Protein AF-A0A2U1F2C4-F1 (afdb_monomer)

Sequence (262 aa):
MDPFGIEFGKTLGQLVGEDRVAFAWVALFWHLAAVVVVYLVIRYGNRYRRLFAAYFALDYLWLVGFVGIWVSVELYERMGAVALAVYGATPVFLLVIALQWLRELRAPTLDLDFRHIEKWRLLVAVPLAVWGFWYPPYIYGVRLVFDPAELLFGAYGLMGCPTTMVALSLLFLVYPAGGRQLFHLLTAYAVFVGAAMVALLYVPDIPFFALGVASLALVGWVRHRDRSVERNTRPATPSPTEESAEDSPKLRADASKGRQNR

Mean predicted aligned error: 8.16 Å

Nearest PDB structures (foldseek):
  8slx-assembly1_A  TM=1.888E-01  e=3.449E+00  Rattus norvegicus
  2efl-assembly1_A-2  TM=1.469E-01  e=6.064E+00  Homo sapiens
  6u88-assembly1_B  TM=2.024E-01  e=7.671E+00  Rattus norvegicus
  6rw8-assembly1_A  TM=1.331E-01  e=5.266E+00  Xenorhabdus nematophila

Radius of gyration: 27.9 Å; Cα contacts (8 Å, |Δi|>4): 322; chains: 1; bounding box: 43×68×105 Å

Organism: NCBI:txid663609

Structure (mmCIF, N/CA/C/O backbone):
data_AF-A0A2U1F2C4-F1
#
_entry.id   AF-A0A2U1F2C4-F1
#
loop_
_atom_site.group_PDB
_atom_site.id
_atom_site.type_symbol
_atom_site.label_atom_id
_atom_site.label_alt_id
_atom_site.label_comp_id
_atom_site.label_asym_id
_atom_site.label_entity_id
_atom_site.label_seq_id
_atom_site.pdbx_PDB_ins_code
_atom_site.Cartn_x
_atom_site.Cartn_y
_atom_site.Cartn_z
_atom_site.occupancy
_atom_site.B_iso_or_equiv
_atom_site.auth_seq_id
_atom_site.auth_comp_id
_atom_site.auth_asym_id
_atom_site.auth_atom_id
_atom_site.pdbx_PDB_model_num
ATOM 1 N N . MET A 1 1 ? 4.316 13.657 -24.417 1.00 60.91 1 MET A N 1
ATOM 2 C CA . MET A 1 1 ? 4.521 12.813 -23.221 1.00 60.91 1 MET A CA 1
ATOM 3 C C . ME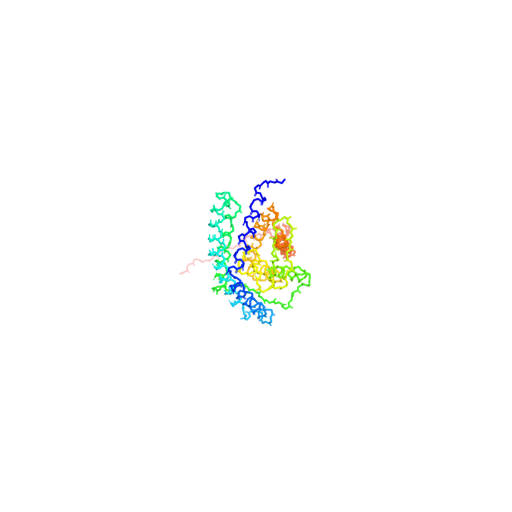T A 1 1 ? 6.013 12.739 -22.979 1.00 60.91 1 MET A C 1
ATOM 5 O O . MET A 1 1 ? 6.740 12.676 -23.963 1.00 60.91 1 MET A O 1
ATOM 9 N N . ASP A 1 2 ? 6.452 12.829 -21.724 1.00 75.75 2 ASP A N 1
ATOM 10 C CA . ASP A 1 2 ? 7.872 12.734 -21.373 1.00 75.75 2 ASP A CA 1
ATOM 11 C C . ASP A 1 2 ? 8.406 11.338 -21.764 1.00 75.75 2 ASP A C 1
ATOM 13 O O . ASP A 1 2 ? 7.832 10.340 -21.310 1.00 75.75 2 ASP A O 1
ATOM 17 N N . PRO A 1 3 ? 9.437 11.238 -22.629 1.00 82.88 3 PRO A N 1
ATOM 18 C CA . PRO A 1 3 ? 10.034 9.964 -23.028 1.00 82.88 3 PRO A CA 1
ATOM 19 C C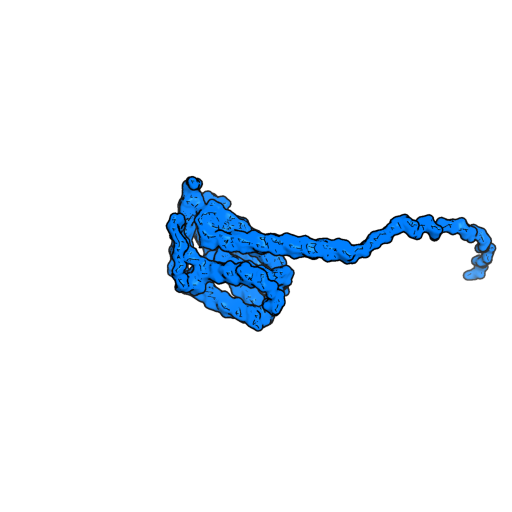 . PRO A 1 3 ? 10.430 9.092 -21.835 1.00 82.88 3 PRO A C 1
ATOM 21 O O . PRO A 1 3 ? 10.253 7.875 -21.881 1.00 82.88 3 PRO A O 1
ATOM 24 N N . PHE A 1 4 ? 10.880 9.725 -20.749 1.00 84.06 4 PHE A N 1
ATOM 25 C CA . PHE A 1 4 ? 11.320 9.032 -19.547 1.00 84.06 4 PHE A CA 1
ATOM 26 C C . PHE A 1 4 ? 10.183 8.268 -18.853 1.00 84.06 4 PHE A C 1
ATOM 28 O O . PHE A 1 4 ? 10.336 7.091 -18.533 1.00 84.06 4 PHE A O 1
ATOM 35 N N . GLY A 1 5 ? 9.020 8.898 -18.655 1.00 82.38 5 GLY A N 1
ATOM 36 C CA . GLY A 1 5 ? 7.884 8.250 -17.987 1.00 82.38 5 GLY A CA 1
ATOM 37 C C . GLY A 1 5 ? 7.378 7.013 -18.738 1.00 82.38 5 GLY A C 1
ATOM 38 O O . GLY A 1 5 ? 7.005 6.017 -18.119 1.00 82.38 5 GLY A O 1
ATOM 39 N N . ILE A 1 6 ? 7.435 7.052 -20.075 1.00 84.62 6 ILE A N 1
ATOM 40 C CA . ILE A 1 6 ? 7.074 5.918 -20.936 1.00 84.62 6 ILE A CA 1
ATOM 41 C C . ILE A 1 6 ? 8.074 4.773 -20.780 1.00 84.62 6 ILE A C 1
ATOM 43 O O . ILE A 1 6 ? 7.668 3.615 -20.681 1.00 84.62 6 ILE A O 1
ATOM 47 N N . GLU A 1 7 ? 9.369 5.079 -20.793 1.00 87.56 7 GLU A N 1
ATOM 48 C CA . GLU A 1 7 ? 10.424 4.080 -20.629 1.00 87.56 7 GLU A CA 1
ATOM 49 C C . GLU A 1 7 ? 10.362 3.435 -19.243 1.00 87.56 7 GLU A C 1
ATOM 51 O O . GLU A 1 7 ? 10.300 2.212 -19.143 1.00 87.56 7 GLU A O 1
ATOM 56 N N . PHE A 1 8 ? 10.245 4.247 -18.189 1.00 86.81 8 PHE A N 1
ATOM 57 C CA . PHE A 1 8 ? 10.106 3.763 -16.818 1.00 86.81 8 PHE A CA 1
ATOM 58 C C . PHE A 1 8 ? 8.916 2.819 -16.662 1.00 86.81 8 PHE A C 1
ATOM 60 O O . PHE A 1 8 ? 9.053 1.711 -16.145 1.00 86.81 8 PHE A O 1
ATOM 67 N N . GLY A 1 9 ? 7.740 3.239 -17.130 1.00 85.12 9 GLY A N 1
ATOM 68 C CA . GLY A 1 9 ? 6.529 2.445 -16.985 1.00 85.12 9 GLY A CA 1
ATOM 69 C C . GLY A 1 9 ? 6.558 1.136 -17.780 1.00 85.12 9 GLY A C 1
ATOM 70 O O . GLY A 1 9 ? 6.023 0.131 -17.310 1.00 85.12 9 GLY A O 1
ATOM 71 N N . LYS A 1 10 ? 7.226 1.110 -18.942 1.00 86.75 10 LYS A N 1
ATOM 72 C CA . LYS A 1 10 ? 7.474 -0.130 -19.696 1.00 86.75 10 LYS A CA 1
ATOM 73 C C . LYS A 1 10 ? 8.413 -1.065 -18.943 1.00 86.75 10 LYS A C 1
ATOM 75 O O . LYS A 1 10 ? 8.070 -2.235 -18.790 1.00 86.75 10 LYS A O 1
ATOM 80 N N . THR A 1 11 ? 9.544 -0.556 -18.457 1.00 88.56 11 THR A N 1
ATOM 81 C CA . THR A 1 11 ? 10.537 -1.348 -17.717 1.00 88.56 11 THR A CA 1
ATOM 82 C C . THR A 1 11 ? 9.937 -1.929 -16.442 1.00 88.56 11 THR A C 1
ATOM 84 O O . THR A 1 11 ? 10.061 -3.127 -16.196 1.00 88.56 11 THR A O 1
ATOM 87 N N . LEU A 1 12 ? 9.210 -1.115 -15.670 1.00 86.44 12 LEU A N 1
ATOM 88 C CA . LEU A 1 12 ? 8.523 -1.577 -14.467 1.00 86.44 12 LEU A CA 1
ATOM 89 C C . LEU A 1 12 ? 7.441 -2.612 -14.802 1.00 86.44 12 LEU A C 1
ATOM 91 O O . LEU A 1 12 ? 7.361 -3.642 -14.144 1.00 86.44 12 LEU A O 1
ATOM 95 N N . GLY A 1 13 ? 6.634 -2.378 -15.842 1.00 84.69 13 GLY A N 1
ATOM 96 C CA . GLY A 1 13 ? 5.601 -3.328 -16.267 1.00 84.69 13 GLY A CA 1
ATOM 97 C C . GLY A 1 13 ? 6.168 -4.676 -16.727 1.00 84.69 13 GLY A C 1
ATOM 98 O O . GLY A 1 13 ? 5.586 -5.717 -16.425 1.00 84.69 13 GLY A O 1
ATOM 99 N N . GLN A 1 14 ? 7.314 -4.672 -17.415 1.00 87.38 14 GLN A N 1
ATOM 100 C CA . GLN A 1 14 ? 8.035 -5.892 -17.792 1.00 87.38 14 GLN A CA 1
ATOM 101 C C . GLN A 1 14 ? 8.558 -6.630 -16.563 1.00 87.38 14 GLN A C 1
ATOM 103 O O . GLN A 1 14 ? 8.282 -7.818 -16.422 1.00 87.38 14 GLN A O 1
ATOM 108 N N . LEU A 1 15 ? 9.221 -5.917 -15.648 1.00 87.50 15 LEU A N 1
ATOM 109 C CA . LEU A 1 15 ? 9.778 -6.501 -14.431 1.00 87.50 15 LEU A CA 1
ATOM 110 C C . LEU A 1 15 ? 8.689 -7.131 -13.550 1.00 87.50 15 LEU A C 1
ATOM 112 O O . LEU A 1 15 ? 8.795 -8.287 -13.157 1.00 87.50 15 LEU A O 1
ATOM 116 N N . VAL A 1 16 ? 7.577 -6.419 -13.338 1.00 85.50 16 VAL A N 1
ATOM 117 C CA . VAL A 1 16 ? 6.409 -6.947 -12.613 1.00 85.50 16 VAL A CA 1
ATOM 118 C C . VAL A 1 16 ? 5.837 -8.184 -13.314 1.00 85.50 16 VAL A C 1
ATOM 120 O O . VAL A 1 16 ? 5.423 -9.136 -12.653 1.00 85.50 16 VAL A O 1
ATOM 123 N N . GLY A 1 17 ? 5.803 -8.187 -14.650 1.00 85.38 17 GLY A N 1
ATOM 124 C CA . GLY A 1 17 ? 5.345 -9.329 -15.438 1.00 85.38 17 GLY A CA 1
ATOM 125 C C . GLY A 1 17 ? 6.242 -10.561 -15.287 1.00 85.38 17 GLY A C 1
ATOM 126 O O . GLY A 1 17 ? 5.720 -11.661 -15.097 1.00 85.38 17 GLY A O 1
ATOM 127 N N . GLU A 1 18 ? 7.562 -10.368 -15.344 1.00 87.81 18 GLU A N 1
ATOM 128 C CA . GLU A 1 18 ? 8.592 -11.399 -15.146 1.00 87.81 18 GLU A CA 1
ATOM 129 C C . GLU A 1 18 ? 8.504 -11.993 -13.732 1.00 87.81 18 GLU A C 1
ATOM 131 O O . GLU A 1 18 ? 8.342 -13.209 -13.574 1.00 87.81 18 GLU A O 1
ATOM 136 N N . ASP A 1 19 ? 8.499 -11.132 -12.712 1.00 86.94 19 ASP A N 1
ATOM 137 C CA . ASP A 1 19 ? 8.440 -11.522 -11.302 1.00 86.94 19 ASP A CA 1
ATOM 138 C C . ASP A 1 19 ? 7.156 -12.283 -10.971 1.00 86.94 19 ASP A C 1
ATOM 140 O O . ASP A 1 19 ? 7.181 -13.302 -10.279 1.00 86.94 19 ASP A O 1
ATOM 144 N N . ARG A 1 20 ? 6.015 -11.837 -11.502 1.00 84.50 20 ARG A N 1
ATOM 145 C CA . ARG A 1 20 ? 4.732 -12.510 -11.282 1.00 84.50 20 ARG A CA 1
ATOM 146 C C . ARG A 1 20 ? 4.749 -13.950 -11.792 1.00 84.50 20 ARG A C 1
ATOM 148 O O . ARG A 1 20 ? 4.205 -14.833 -11.136 1.00 84.50 20 ARG A O 1
ATOM 155 N N . VAL A 1 21 ? 5.367 -14.200 -12.947 1.00 86.75 21 VAL A N 1
ATOM 156 C CA . VAL A 1 21 ? 5.469 -15.558 -13.504 1.00 86.75 21 VAL A CA 1
ATOM 157 C C . VAL A 1 21 ? 6.451 -16.399 -12.687 1.00 86.75 21 VAL A C 1
ATOM 159 O O . VAL A 1 21 ? 6.137 -17.540 -12.345 1.00 86.75 21 VAL A O 1
ATOM 162 N N . ALA A 1 22 ? 7.607 -15.838 -12.328 1.00 89.75 22 ALA A N 1
ATOM 163 C CA . ALA A 1 22 ? 8.639 -16.541 -11.566 1.00 89.75 22 ALA A CA 1
ATOM 164 C C . ALA A 1 22 ? 8.187 -16.906 -10.137 1.00 89.75 22 ALA A C 1
ATOM 166 O O . ALA A 1 22 ? 8.496 -17.990 -9.634 1.00 89.75 22 ALA A O 1
ATOM 167 N N . PHE A 1 23 ? 7.418 -16.024 -9.497 1.00 91.00 23 PHE A N 1
ATOM 168 C CA . PHE A 1 23 ? 7.009 -16.135 -8.097 1.00 91.00 23 PHE A CA 1
ATOM 169 C C . PHE A 1 23 ? 5.507 -16.396 -7.916 1.00 91.00 23 PHE A C 1
ATOM 171 O O . PHE A 1 23 ? 4.971 -16.179 -6.830 1.00 91.00 23 PHE A O 1
ATOM 178 N N . ALA A 1 24 ? 4.820 -16.931 -8.931 1.00 88.69 24 ALA A N 1
ATOM 179 C CA . ALA A 1 24 ? 3.379 -17.211 -8.874 1.00 88.69 24 ALA A CA 1
ATOM 180 C C . ALA A 1 24 ? 2.970 -18.087 -7.669 1.00 88.69 24 ALA A C 1
ATOM 182 O O . ALA A 1 24 ? 1.921 -17.882 -7.059 1.00 88.69 24 ALA A O 1
ATOM 183 N N . TRP A 1 25 ? 3.811 -19.052 -7.280 1.00 91.38 25 TRP A N 1
ATOM 184 C CA . TRP A 1 25 ? 3.561 -19.900 -6.108 1.00 91.38 25 TRP A CA 1
ATOM 185 C C . TRP A 1 25 ? 3.686 -19.129 -4.783 1.00 91.38 25 TRP A C 1
ATOM 187 O O . TRP A 1 25 ? 2.949 -19.408 -3.837 1.00 91.38 25 TRP A O 1
ATOM 197 N N . VAL A 1 26 ? 4.585 -18.139 -4.723 1.00 92.62 26 VAL A N 1
ATOM 198 C CA . VAL A 1 26 ? 4.746 -17.239 -3.572 1.00 92.62 26 VAL A CA 1
ATOM 199 C C . VAL A 1 26 ? 3.538 -16.314 -3.474 1.00 92.62 26 VAL A C 1
ATOM 201 O O . VAL A 1 26 ? 2.988 -16.153 -2.386 1.00 92.62 26 VAL A O 1
ATOM 204 N N . ALA A 1 27 ? 3.074 -15.770 -4.606 1.00 91.06 27 ALA A N 1
ATOM 205 C CA . ALA A 1 27 ? 1.831 -15.004 -4.659 1.00 91.06 27 ALA A CA 1
ATOM 206 C C . ALA A 1 27 ? 0.671 -15.824 -4.087 1.00 91.06 27 ALA A C 1
ATOM 208 O O . ALA A 1 27 ? 0.013 -15.367 -3.154 1.00 91.06 27 ALA A O 1
ATOM 209 N N . LEU A 1 28 ? 0.471 -17.059 -4.561 1.00 93.44 28 LEU A N 1
ATOM 210 C CA . LEU A 1 28 ? -0.601 -17.926 -4.068 1.00 93.44 28 LEU A CA 1
ATOM 211 C C . LEU A 1 28 ? -0.536 -18.122 -2.546 1.00 93.44 28 LEU A C 1
ATOM 213 O O . LEU A 1 28 ? -1.563 -18.051 -1.868 1.00 93.44 28 LEU A O 1
ATOM 217 N N . PHE A 1 29 ? 0.663 -18.338 -1.998 1.00 95.38 29 PHE A N 1
ATOM 218 C CA . PHE A 1 29 ? 0.858 -18.455 -0.554 1.00 95.38 29 PHE A CA 1
ATOM 219 C C . PHE A 1 29 ? 0.385 -17.196 0.190 1.00 95.38 29 PHE A C 1
ATOM 221 O O . PHE A 1 29 ? -0.407 -17.311 1.131 1.00 95.38 29 PHE A O 1
ATOM 228 N N . TRP A 1 30 ? 0.807 -16.008 -0.253 1.00 95.44 30 TRP A N 1
ATOM 229 C CA . TRP A 1 30 ? 0.394 -14.742 0.358 1.00 95.44 30 TRP A CA 1
ATOM 230 C C . TRP A 1 30 ? -1.113 -14.510 0.254 1.00 95.44 30 TRP A C 1
ATOM 232 O O . TRP A 1 30 ? -1.743 -14.159 1.250 1.00 95.44 30 TRP A O 1
ATOM 242 N N . HIS A 1 31 ? -1.726 -14.786 -0.898 1.00 94.44 31 HIS A N 1
ATOM 243 C CA . HIS A 1 31 ? -3.172 -14.641 -1.082 1.00 94.44 31 HIS A CA 1
ATOM 244 C C . HIS A 1 31 ? -3.961 -15.542 -0.131 1.00 94.44 31 HIS A C 1
ATOM 246 O O . HIS A 1 31 ? -4.852 -15.068 0.576 1.00 94.44 31 HIS A O 1
ATOM 252 N N . LEU A 1 32 ? -3.628 -16.835 -0.072 1.00 95.62 32 LEU A N 1
ATOM 253 C CA . LEU A 1 32 ? -4.328 -17.779 0.800 1.00 95.62 32 LEU A CA 1
ATOM 254 C C . LEU A 1 32 ? -4.160 -17.404 2.275 1.00 95.62 32 LEU A C 1
ATOM 256 O O . LEU A 1 32 ? -5.139 -17.391 3.026 1.00 95.62 32 LEU A O 1
ATOM 260 N N . ALA A 1 33 ? -2.941 -17.047 2.683 1.00 96.19 33 ALA A N 1
ATOM 261 C CA . ALA A 1 33 ? -2.669 -16.594 4.040 1.00 96.19 33 ALA A CA 1
ATOM 262 C C . ALA A 1 33 ? -3.458 -15.317 4.378 1.00 96.19 33 ALA A C 1
ATOM 264 O O . ALA A 1 33 ? -4.089 -15.255 5.437 1.00 96.19 33 ALA A O 1
ATOM 265 N N . ALA A 1 34 ? -3.512 -14.343 3.467 1.00 96.00 34 ALA A N 1
ATOM 266 C CA . ALA A 1 34 ? -4.296 -13.127 3.640 1.00 96.00 34 ALA A CA 1
ATOM 267 C C . ALA A 1 34 ? -5.788 -13.410 3.771 1.00 96.00 34 ALA A C 1
ATOM 269 O O . ALA A 1 34 ? -6.415 -12.900 4.694 1.00 96.00 34 ALA A O 1
ATOM 270 N N . VAL A 1 35 ? -6.363 -14.241 2.896 1.00 95.56 35 VAL A N 1
ATOM 271 C CA . VAL A 1 35 ? -7.789 -14.597 2.948 1.00 95.56 35 VAL A CA 1
ATOM 272 C C . VAL A 1 35 ? -8.132 -15.220 4.299 1.00 95.56 35 VAL A C 1
ATOM 274 O O . VAL A 1 35 ? -9.104 -14.806 4.934 1.00 95.56 35 VAL A O 1
ATOM 277 N N . VAL A 1 36 ? -7.309 -16.154 4.785 1.00 96.81 36 VAL A N 1
ATOM 278 C CA . VAL A 1 36 ? -7.498 -16.785 6.100 1.00 96.81 36 VAL A CA 1
ATOM 279 C C . VAL A 1 36 ? -7.409 -15.751 7.222 1.00 96.81 36 VAL A C 1
ATOM 281 O O . VAL A 1 36 ? -8.284 -15.698 8.087 1.00 96.81 36 VAL A O 1
ATOM 284 N N . VAL A 1 37 ? -6.378 -14.907 7.214 1.00 96.38 37 VAL A N 1
ATOM 285 C CA . VAL A 1 37 ? -6.158 -13.896 8.255 1.00 96.38 37 VAL A CA 1
ATOM 286 C C . VAL A 1 37 ? -7.278 -12.857 8.262 1.00 96.38 37 VAL A C 1
ATOM 288 O O . VAL A 1 37 ? -7.851 -12.586 9.316 1.00 96.38 37 VAL A O 1
ATOM 291 N N . VAL A 1 38 ? -7.645 -12.316 7.102 1.00 95.12 38 VAL A N 1
ATOM 292 C CA . VAL A 1 38 ? -8.736 -11.346 6.953 1.00 95.12 38 VAL A CA 1
ATOM 293 C C . VAL A 1 38 ? -10.058 -11.954 7.405 1.00 95.12 38 VAL A C 1
ATOM 295 O O . VAL A 1 38 ? -10.768 -11.328 8.191 1.00 95.12 38 VAL A O 1
ATOM 298 N N . TYR A 1 39 ? -10.363 -13.190 7.002 1.00 95.75 39 TYR A N 1
ATOM 299 C CA . TYR A 1 39 ? -11.555 -13.900 7.464 1.00 95.75 39 TYR A CA 1
ATOM 300 C C . TYR A 1 39 ? -11.596 -14.023 8.994 1.00 95.75 39 TYR A C 1
ATOM 302 O O . TYR A 1 39 ? -12.607 -13.688 9.620 1.00 95.75 39 TYR A O 1
ATOM 310 N N . LEU A 1 40 ? -10.491 -14.450 9.616 1.00 95.81 40 LEU A N 1
ATOM 311 C CA . LEU A 1 40 ? -10.404 -14.595 11.070 1.00 95.81 40 LEU A CA 1
ATOM 312 C C . LEU A 1 40 ? -10.631 -13.263 11.788 1.00 95.81 40 LEU A C 1
ATOM 314 O O . LEU A 1 40 ? -11.365 -13.216 12.777 1.00 95.81 40 LEU A O 1
ATOM 318 N N . VAL A 1 41 ? -10.044 -12.173 11.300 1.00 94.81 41 VAL A N 1
ATOM 319 C CA . VAL A 1 41 ? -10.205 -10.867 11.944 1.00 94.81 41 VAL A CA 1
ATOM 320 C C . VAL A 1 41 ? -11.608 -10.301 11.711 1.00 94.81 41 VAL A C 1
ATOM 322 O O . VAL A 1 41 ? -12.210 -9.808 12.658 1.00 94.81 41 VAL A O 1
ATOM 325 N N . ILE A 1 42 ? -12.195 -10.431 10.520 1.00 93.19 42 ILE A N 1
ATOM 326 C CA . ILE A 1 42 ? -13.584 -9.994 10.290 1.00 93.19 42 ILE A CA 1
ATOM 327 C C . ILE A 1 42 ? -14.550 -10.762 11.208 1.00 93.19 42 ILE A C 1
ATOM 329 O O . ILE A 1 42 ? -15.476 -10.175 11.769 1.00 93.19 42 ILE A O 1
ATOM 333 N N . ARG A 1 43 ? -14.331 -12.069 11.411 1.00 93.75 43 ARG A N 1
ATOM 334 C CA . ARG A 1 43 ? -15.240 -12.923 12.193 1.00 93.75 43 ARG A CA 1
ATOM 335 C C . ARG A 1 43 ? -15.070 -12.805 13.709 1.00 93.75 43 ARG A C 1
ATOM 337 O O . ARG A 1 43 ? -16.064 -12.920 14.434 1.00 93.75 43 ARG A O 1
ATOM 344 N N . TYR A 1 44 ? -13.832 -12.660 14.181 1.00 94.06 44 TYR A N 1
ATOM 345 C CA . TYR A 1 44 ? -13.460 -12.755 15.601 1.00 94.06 44 TYR A CA 1
ATOM 346 C C . TYR A 1 44 ? -12.798 -11.479 16.155 1.00 94.06 44 TYR A C 1
ATOM 348 O O . TYR A 1 44 ? -12.464 -11.426 17.344 1.00 94.06 44 TYR A O 1
ATOM 356 N N . GLY A 1 45 ? -12.598 -10.462 15.317 1.00 91.75 45 GLY A N 1
ATOM 357 C CA . GLY A 1 45 ? -12.063 -9.151 15.670 1.00 91.75 45 GLY A CA 1
ATOM 358 C C . GLY A 1 45 ? -10.698 -9.207 16.352 1.00 91.75 45 GLY A C 1
ATOM 359 O O . GLY A 1 45 ? -9.777 -9.919 15.937 1.00 91.75 45 GLY A O 1
ATOM 360 N N . ASN A 1 46 ? -10.592 -8.490 17.471 1.00 93.50 46 ASN A N 1
ATOM 361 C CA . ASN A 1 46 ? -9.361 -8.322 18.245 1.00 93.50 46 ASN A CA 1
ATOM 362 C C . ASN A 1 46 ? -8.708 -9.617 18.747 1.00 93.50 46 ASN A C 1
ATOM 364 O O . ASN A 1 46 ? -7.516 -9.603 19.067 1.00 93.50 46 ASN A O 1
ATOM 368 N N . ARG A 1 47 ? -9.429 -10.747 18.781 1.00 93.19 47 ARG A N 1
ATOM 369 C CA . ARG A 1 47 ? -8.857 -12.045 19.175 1.00 93.19 47 ARG A CA 1
ATOM 370 C C . ARG A 1 47 ? -7.677 -12.454 18.288 1.00 93.19 47 ARG A C 1
ATOM 372 O O . ARG A 1 47 ? -6.715 -13.023 18.796 1.00 93.19 47 ARG A O 1
ATOM 379 N N . TYR A 1 48 ? -7.726 -12.130 16.994 1.00 94.88 48 TYR A N 1
ATOM 380 C CA . TYR A 1 48 ? -6.692 -12.495 16.018 1.00 94.88 48 TYR A CA 1
ATOM 381 C C . TYR A 1 48 ? -5.810 -11.313 15.592 1.00 94.88 48 TYR A C 1
ATOM 383 O O . TYR A 1 48 ? -5.038 -11.434 14.643 1.00 94.88 48 TYR A O 1
ATOM 391 N N . ARG A 1 49 ? -5.830 -10.189 16.327 1.00 94.38 49 ARG A N 1
ATOM 392 C CA . ARG A 1 49 ? -5.031 -8.996 15.980 1.00 94.38 49 ARG A CA 1
ATOM 393 C C . ARG A 1 49 ? -3.527 -9.255 15.882 1.00 94.38 49 ARG A C 1
ATOM 395 O O . ARG A 1 49 ? -2.856 -8.677 15.039 1.00 94.38 49 ARG A O 1
ATOM 402 N N . ARG A 1 50 ? -2.987 -10.144 16.725 1.00 94.00 50 ARG A N 1
ATOM 403 C CA . ARG A 1 50 ? -1.558 -10.498 16.688 1.00 94.00 50 ARG A CA 1
ATOM 404 C C . ARG A 1 50 ? -1.213 -11.301 15.443 1.00 94.00 50 ARG A C 1
ATOM 406 O O . ARG A 1 50 ? -0.168 -11.065 14.861 1.00 94.00 50 ARG A O 1
ATOM 413 N N . LEU A 1 51 ? -2.090 -12.218 15.033 1.00 96.44 51 LEU A N 1
ATOM 414 C CA . LEU A 1 51 ? -1.904 -12.990 13.807 1.00 96.44 51 LEU A CA 1
ATOM 415 C C . LEU A 1 51 ? -1.976 -12.075 12.577 1.00 96.44 51 LEU A C 1
ATOM 417 O O . LEU A 1 51 ? -1.149 -12.193 11.684 1.00 96.44 51 LEU A O 1
ATOM 421 N N . PHE A 1 52 ? -2.904 -11.117 12.581 1.00 96.56 52 PHE A N 1
ATOM 422 C CA . PHE A 1 52 ? -3.004 -10.075 11.560 1.00 96.56 52 PHE A CA 1
ATOM 423 C C . PHE A 1 52 ? -1.734 -9.235 11.445 1.00 96.56 52 PHE A C 1
ATOM 425 O O . PHE A 1 52 ? -1.167 -9.109 10.362 1.00 96.56 52 PHE A O 1
ATOM 432 N N . ALA A 1 53 ? -1.247 -8.717 12.574 1.00 96.62 53 ALA A N 1
ATOM 433 C CA . ALA A 1 53 ? 0.004 -7.975 12.604 1.00 96.62 53 ALA A CA 1
ATOM 434 C C . ALA A 1 53 ? 1.207 -8.850 12.214 1.00 96.62 53 ALA A C 1
ATOM 436 O O . ALA A 1 53 ? 2.119 -8.349 11.570 1.00 96.62 53 ALA A O 1
ATOM 437 N N . ALA A 1 54 ? 1.206 -10.146 12.550 1.00 97.69 54 ALA A N 1
ATOM 438 C CA . ALA A 1 54 ? 2.280 -11.077 12.191 1.00 97.69 54 ALA A CA 1
ATOM 439 C C . ALA A 1 54 ? 2.334 -11.324 10.689 1.00 97.69 54 ALA A C 1
ATOM 441 O O . ALA A 1 54 ? 3.413 -11.277 10.106 1.00 97.69 54 ALA A O 1
ATOM 442 N N . TYR A 1 55 ? 1.169 -11.545 10.083 1.00 97.75 55 TYR A N 1
ATOM 443 C CA . TYR A 1 55 ? 1.027 -11.717 8.647 1.00 97.75 55 TYR A CA 1
ATOM 444 C C . TYR A 1 55 ? 1.593 -10.508 7.898 1.00 97.75 55 TYR A C 1
ATOM 446 O O . TYR A 1 55 ? 2.534 -10.661 7.126 1.00 97.75 55 TYR A O 1
ATOM 454 N N . PHE A 1 56 ? 1.103 -9.299 8.198 1.00 97.31 56 PHE A N 1
ATOM 455 C CA . PHE A 1 56 ? 1.592 -8.101 7.519 1.00 97.31 56 PHE A CA 1
ATOM 456 C C . PHE A 1 56 ? 3.038 -7.758 7.888 1.00 97.31 56 PHE A C 1
ATOM 458 O O . PHE A 1 56 ? 3.769 -7.269 7.039 1.00 97.31 56 PHE A O 1
ATOM 465 N N . ALA A 1 57 ? 3.505 -8.040 9.106 1.00 97.62 57 ALA A N 1
ATOM 466 C CA . ALA A 1 57 ? 4.921 -7.870 9.431 1.00 97.62 57 ALA A CA 1
ATOM 467 C C . ALA A 1 57 ? 5.808 -8.754 8.547 1.00 97.62 57 ALA A C 1
ATOM 469 O O . ALA A 1 57 ? 6.815 -8.277 8.030 1.00 97.62 57 ALA A O 1
ATOM 470 N N . LEU A 1 58 ? 5.437 -10.024 8.369 1.00 97.88 58 LEU A N 1
ATOM 471 C CA . LEU A 1 58 ? 6.197 -10.961 7.548 1.00 97.88 58 LEU A CA 1
ATOM 472 C C . LEU A 1 58 ? 6.132 -10.585 6.062 1.00 97.88 58 LEU A C 1
ATOM 474 O O . LEU A 1 58 ? 7.168 -10.576 5.404 1.00 97.88 58 LEU A O 1
ATOM 478 N N . ASP A 1 59 ? 4.948 -10.214 5.571 1.00 97.38 59 ASP A N 1
ATOM 479 C CA . ASP A 1 59 ? 4.735 -9.765 4.190 1.00 97.38 59 ASP A CA 1
ATOM 480 C C . ASP A 1 59 ? 5.544 -8.492 3.892 1.00 97.38 59 ASP A C 1
ATOM 482 O O . ASP A 1 59 ? 6.327 -8.443 2.950 1.00 97.38 59 ASP A O 1
ATOM 486 N N . TYR A 1 60 ? 5.499 -7.477 4.762 1.00 98.00 60 TYR A N 1
ATOM 487 C CA . TYR A 1 60 ? 6.307 -6.269 4.569 1.00 98.00 60 TYR A CA 1
ATOM 488 C C . TYR A 1 60 ? 7.814 -6.512 4.716 1.00 98.00 60 TYR A C 1
ATOM 490 O O . TYR A 1 60 ? 8.590 -5.843 4.040 1.00 98.00 60 TYR A O 1
ATOM 498 N N . LEU A 1 61 ? 8.260 -7.455 5.554 1.00 98.06 61 LEU A N 1
ATOM 499 C CA . LEU A 1 61 ? 9.674 -7.848 5.595 1.00 98.06 61 LEU A CA 1
ATOM 500 C C . LEU A 1 61 ? 10.112 -8.510 4.284 1.00 98.06 61 LEU A C 1
ATOM 502 O O . LEU A 1 61 ? 11.193 -8.200 3.780 1.00 98.06 61 LEU A O 1
ATOM 506 N N . TRP A 1 62 ? 9.262 -9.370 3.720 1.00 96.88 62 TRP A N 1
ATOM 507 C CA . TRP A 1 62 ? 9.465 -9.930 2.388 1.00 96.88 62 TRP A CA 1
ATOM 508 C C . TRP A 1 62 ? 9.536 -8.822 1.332 1.00 96.88 62 TRP A C 1
ATOM 510 O O . TRP A 1 62 ? 10.509 -8.766 0.585 1.00 96.88 62 TRP A O 1
ATOM 520 N N . LEU A 1 63 ? 8.593 -7.875 1.333 1.00 96.88 63 LEU A N 1
ATOM 521 C CA . LEU A 1 63 ? 8.586 -6.739 0.408 1.00 96.88 63 LEU A CA 1
ATOM 522 C C . LEU A 1 63 ? 9.817 -5.838 0.562 1.00 96.88 63 LEU A C 1
ATOM 524 O O . LEU A 1 63 ? 10.303 -5.311 -0.430 1.00 96.88 63 LEU A O 1
ATOM 528 N N . VAL A 1 64 ? 10.363 -5.660 1.766 1.00 97.62 64 VAL A N 1
ATOM 529 C CA . VAL A 1 64 ? 11.623 -4.919 1.946 1.00 97.62 64 VAL A CA 1
ATOM 530 C C . VAL A 1 64 ? 12.773 -5.615 1.221 1.00 97.62 64 VAL A C 1
ATOM 532 O O . VAL A 1 64 ? 13.530 -4.948 0.522 1.00 97.62 64 VAL A O 1
ATOM 535 N N . GLY A 1 65 ? 12.904 -6.936 1.358 1.00 96.31 65 GLY A N 1
ATOM 536 C CA . GLY A 1 65 ? 13.951 -7.692 0.667 1.00 96.31 65 GLY A CA 1
ATOM 537 C C . GLY A 1 65 ? 13.725 -7.757 -0.844 1.00 96.31 65 GLY A C 1
ATOM 538 O O . GLY A 1 65 ? 14.619 -7.453 -1.628 1.00 96.31 65 GLY A O 1
ATOM 539 N N . PHE A 1 66 ? 12.513 -8.114 -1.251 1.00 94.94 66 PHE A N 1
ATOM 540 C CA . PHE A 1 66 ? 12.171 -8.336 -2.647 1.00 94.94 66 PHE A CA 1
ATOM 541 C C . PHE A 1 66 ? 11.969 -7.017 -3.402 1.00 94.94 66 PHE A C 1
ATOM 543 O O . PHE A 1 66 ? 12.755 -6.646 -4.265 1.00 94.94 66 PHE A O 1
ATOM 550 N N . VAL A 1 67 ? 10.963 -6.234 -3.031 1.00 93.25 67 VAL A N 1
ATOM 551 C CA . VAL A 1 67 ? 10.651 -4.972 -3.716 1.00 93.25 67 VAL A CA 1
ATOM 552 C C . VAL A 1 67 ? 11.661 -3.879 -3.361 1.00 93.25 67 VAL A C 1
ATOM 554 O O . VAL A 1 67 ? 12.099 -3.110 -4.212 1.00 93.25 67 VAL A O 1
ATOM 557 N N . GLY A 1 68 ? 12.045 -3.793 -2.089 1.00 92.88 68 GLY A N 1
ATOM 558 C CA . GLY A 1 68 ? 12.922 -2.734 -1.609 1.00 92.88 68 GLY A CA 1
ATOM 559 C C . GLY A 1 68 ? 14.367 -2.879 -2.084 1.00 92.88 68 GLY A C 1
ATOM 560 O O . GLY A 1 68 ? 14.972 -1.876 -2.459 1.00 92.88 68 GLY A O 1
ATOM 561 N N . ILE A 1 69 ? 14.918 -4.095 -2.092 1.00 93.75 69 ILE A N 1
ATOM 562 C CA . ILE A 1 69 ? 16.317 -4.336 -2.469 1.00 93.75 69 ILE A CA 1
ATOM 563 C C . ILE A 1 69 ? 16.401 -4.916 -3.881 1.00 93.75 69 ILE A C 1
ATOM 565 O O . ILE A 1 69 ? 16.961 -4.259 -4.752 1.00 93.75 69 ILE A O 1
ATOM 569 N N . TRP A 1 70 ? 15.838 -6.104 -4.124 1.00 93.38 70 TRP A N 1
ATOM 570 C CA . TRP A 1 70 ? 16.008 -6.823 -5.396 1.00 93.38 70 TRP A CA 1
ATOM 571 C C . TRP A 1 70 ? 15.473 -6.041 -6.604 1.00 93.38 70 TRP A C 1
ATOM 573 O O . TRP A 1 70 ? 16.238 -5.709 -7.506 1.00 93.38 70 TRP A O 1
ATOM 583 N N . VAL A 1 71 ? 14.195 -5.652 -6.584 1.00 92.06 71 VAL A N 1
ATOM 584 C CA . VAL A 1 71 ? 13.571 -4.866 -7.666 1.00 92.06 71 VAL A CA 1
ATOM 585 C C . VAL A 1 71 ? 14.260 -3.511 -7.845 1.00 92.06 71 VAL A C 1
ATOM 587 O O . VAL A 1 71 ? 14.458 -3.070 -8.973 1.00 92.06 71 VAL A O 1
ATOM 590 N N . SER A 1 72 ? 14.673 -2.851 -6.757 1.00 91.44 72 SER A N 1
ATOM 591 C CA . SER A 1 72 ? 15.409 -1.582 -6.844 1.00 91.44 72 SER A CA 1
ATOM 592 C C . SER A 1 72 ? 16.769 -1.730 -7.534 1.00 91.44 72 SER A C 1
ATOM 594 O O . SER A 1 72 ? 17.156 -0.836 -8.286 1.00 91.44 72 SER A O 1
ATOM 596 N N . VAL A 1 73 ? 17.493 -2.828 -7.285 1.00 92.44 73 VAL A N 1
ATOM 597 C CA . VAL A 1 73 ? 18.776 -3.128 -7.945 1.00 92.44 73 VAL A CA 1
ATOM 598 C C . VAL A 1 73 ? 18.553 -3.400 -9.428 1.00 92.44 73 VAL A C 1
ATOM 600 O O . VAL A 1 73 ? 19.185 -2.751 -10.254 1.00 92.44 73 VAL A O 1
ATOM 603 N N . GLU A 1 74 ? 17.597 -4.260 -9.773 1.00 92.00 74 GLU A N 1
ATOM 604 C CA . GLU A 1 74 ? 17.270 -4.577 -11.169 1.00 92.00 74 GLU A CA 1
ATOM 605 C C . GLU A 1 74 ? 16.844 -3.321 -11.952 1.00 92.00 74 GLU A C 1
ATOM 607 O O . GLU A 1 74 ? 17.271 -3.077 -13.081 1.00 92.00 74 GLU A O 1
ATOM 612 N N . LEU A 1 75 ? 16.042 -2.455 -11.327 1.00 90.12 75 LEU A N 1
ATOM 613 C CA . LEU A 1 75 ? 15.616 -1.196 -11.933 1.00 90.12 75 LEU A CA 1
ATOM 614 C C . LEU A 1 75 ? 16.790 -0.221 -12.111 1.00 90.12 75 LEU A C 1
ATOM 616 O O . LEU A 1 75 ? 16.854 0.493 -13.114 1.00 90.12 75 LEU A O 1
ATOM 620 N N . TYR A 1 76 ? 17.733 -0.204 -11.165 1.00 92.00 76 TYR A N 1
ATOM 621 C CA . TYR A 1 76 ? 18.970 0.566 -11.282 1.00 92.00 76 TYR A CA 1
ATOM 622 C C . TYR A 1 76 ? 19.879 0.027 -12.392 1.00 92.00 76 TYR A C 1
ATOM 624 O O . TYR A 1 76 ? 20.459 0.819 -13.128 1.00 92.00 76 TYR A O 1
ATOM 632 N N . GLU A 1 77 ? 19.979 -1.288 -12.573 1.00 92.00 77 GLU A N 1
ATOM 633 C CA . GLU A 1 77 ? 20.756 -1.878 -13.670 1.00 92.00 77 GLU A CA 1
ATOM 634 C C . GLU A 1 77 ? 20.151 -1.552 -15.042 1.00 92.00 77 GLU A C 1
ATOM 636 O O . GLU A 1 77 ? 20.885 -1.259 -15.987 1.00 92.00 77 GLU A O 1
ATOM 641 N N . ARG A 1 78 ? 18.815 -1.521 -15.147 1.00 91.12 78 ARG A N 1
ATOM 642 C CA . ARG A 1 78 ? 18.113 -1.229 -16.408 1.00 91.12 78 ARG A CA 1
ATOM 643 C C . ARG A 1 78 ? 18.049 0.264 -16.755 1.00 91.12 78 ARG A C 1
ATOM 645 O O . ARG A 1 78 ? 18.029 0.600 -17.934 1.00 91.12 78 ARG A O 1
ATOM 652 N N . MET A 1 79 ? 17.993 1.163 -15.765 1.00 88.19 79 MET A N 1
ATOM 653 C CA . MET A 1 79 ? 17.737 2.603 -15.989 1.00 88.19 79 MET A CA 1
ATOM 654 C C . MET A 1 79 ? 18.742 3.558 -15.322 1.00 88.19 79 MET A C 1
ATOM 656 O O . MET A 1 79 ? 18.638 4.782 -15.455 1.00 88.19 79 MET A O 1
ATOM 660 N N . GLY A 1 80 ? 19.716 3.034 -14.582 1.00 88.50 80 GLY A N 1
ATOM 661 C CA . GLY A 1 80 ? 20.728 3.813 -13.876 1.00 88.50 80 GLY A CA 1
ATOM 662 C C . GLY A 1 80 ? 20.180 4.642 -12.710 1.00 88.50 80 GLY A C 1
ATOM 663 O O . GLY A 1 80 ? 19.138 4.360 -12.118 1.00 88.50 80 GLY A O 1
ATOM 664 N N . ALA A 1 81 ? 20.891 5.724 -12.375 1.00 87.38 81 ALA A N 1
ATOM 665 C CA . ALA A 1 81 ? 20.591 6.565 -11.211 1.00 87.38 81 ALA A CA 1
ATOM 666 C C . ALA A 1 81 ? 19.214 7.252 -11.255 1.00 87.38 81 ALA A C 1
ATOM 668 O O . ALA A 1 81 ? 18.696 7.657 -10.214 1.00 87.38 81 ALA A O 1
ATOM 669 N N . VAL A 1 82 ? 18.595 7.361 -12.431 1.00 84.12 82 VAL A N 1
ATOM 670 C CA . VAL A 1 82 ? 17.266 7.971 -12.568 1.00 84.12 82 VAL A CA 1
ATOM 671 C C . VAL A 1 82 ? 16.186 7.098 -11.916 1.00 84.12 82 VAL A C 1
ATOM 673 O O . VAL A 1 82 ? 15.248 7.631 -11.322 1.00 84.12 82 VAL A O 1
ATOM 676 N N . ALA A 1 83 ? 16.358 5.770 -11.909 1.00 85.31 83 ALA A N 1
ATOM 677 C CA . ALA A 1 83 ? 15.467 4.860 -11.187 1.00 85.31 83 ALA A CA 1
ATOM 678 C C . ALA A 1 83 ? 15.401 5.180 -9.689 1.00 85.31 83 ALA A C 1
ATOM 680 O O . ALA A 1 83 ? 14.321 5.173 -9.103 1.00 85.31 83 ALA A O 1
ATOM 681 N N . LEU A 1 84 ? 16.534 5.528 -9.071 1.00 82.75 84 LEU A N 1
ATOM 682 C CA . LEU A 1 84 ? 16.597 5.895 -7.653 1.00 82.75 84 LEU A CA 1
ATOM 683 C C . LEU A 1 84 ? 15.840 7.194 -7.358 1.00 82.75 84 LEU A C 1
ATOM 685 O O . LEU A 1 84 ? 15.218 7.299 -6.305 1.00 82.75 84 LEU A O 1
ATOM 689 N N . ALA A 1 85 ? 15.851 8.167 -8.272 1.00 83.06 85 ALA A N 1
ATOM 690 C CA . ALA A 1 85 ? 15.131 9.426 -8.072 1.00 83.06 85 ALA A CA 1
ATOM 691 C C . ALA A 1 85 ? 13.608 9.218 -8.004 1.00 83.06 85 ALA A C 1
ATOM 693 O O . ALA A 1 85 ? 12.921 9.906 -7.253 1.00 83.06 85 ALA A O 1
ATOM 694 N N . VAL A 1 86 ? 13.092 8.251 -8.765 1.00 83.31 86 VAL A N 1
ATOM 695 C CA . VAL A 1 86 ? 11.655 7.962 -8.856 1.00 83.31 86 VAL A CA 1
ATOM 696 C C . VAL A 1 86 ? 11.217 6.906 -7.843 1.00 83.31 86 VAL A C 1
ATOM 698 O O . VAL A 1 86 ? 10.187 7.053 -7.189 1.00 83.31 86 VAL A O 1
ATOM 701 N N . TYR A 1 87 ? 12.004 5.842 -7.698 1.00 87.75 87 TYR A N 1
ATOM 702 C CA . TYR A 1 87 ? 11.648 4.658 -6.922 1.00 87.75 87 TYR A CA 1
ATOM 703 C C . TYR A 1 87 ? 12.330 4.591 -5.552 1.00 87.75 87 TYR A C 1
ATOM 705 O O . TYR A 1 87 ? 11.882 3.854 -4.680 1.00 87.75 87 TYR A O 1
ATOM 713 N N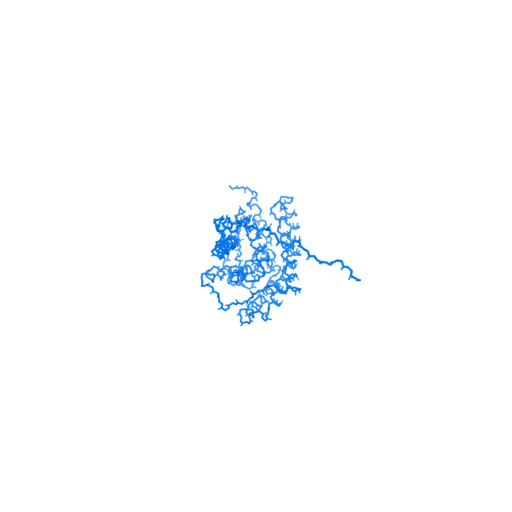 . GLY A 1 88 ? 13.384 5.376 -5.312 1.00 87.88 88 GLY A N 1
ATOM 714 C CA . GLY A 1 88 ? 14.228 5.262 -4.116 1.00 87.88 88 GLY A CA 1
ATOM 715 C C . GLY A 1 88 ? 13.520 5.559 -2.791 1.00 87.88 88 GLY A C 1
ATOM 716 O O . GLY A 1 88 ? 13.966 5.097 -1.743 1.00 87.88 88 GLY A O 1
ATOM 717 N N . ALA A 1 89 ? 12.385 6.264 -2.808 1.00 91.69 89 ALA A N 1
ATOM 718 C CA . ALA A 1 89 ? 11.564 6.453 -1.611 1.00 91.69 89 ALA A CA 1
ATOM 719 C C . ALA A 1 89 ? 10.814 5.171 -1.197 1.00 91.69 89 ALA A C 1
ATOM 721 O O . ALA A 1 89 ? 10.569 4.956 -0.008 1.00 91.69 89 ALA A O 1
ATOM 722 N N . THR A 1 90 ? 10.472 4.304 -2.156 1.00 93.88 90 THR A N 1
ATOM 723 C CA . THR A 1 90 ? 9.727 3.057 -1.935 1.00 93.88 90 THR A CA 1
ATOM 724 C C . THR A 1 90 ? 10.382 2.141 -0.895 1.00 93.88 90 THR A C 1
ATOM 726 O O . THR A 1 90 ? 9.703 1.824 0.085 1.00 93.88 90 THR A O 1
ATOM 729 N N . PRO A 1 91 ? 11.669 1.745 -1.007 1.00 94.69 91 PRO A N 1
ATOM 730 C CA . PRO A 1 91 ? 12.308 0.886 -0.006 1.00 94.69 91 PRO A CA 1
ATOM 731 C C . PRO A 1 91 ? 12.301 1.491 1.397 1.00 94.69 91 PRO A C 1
ATOM 733 O O . PRO A 1 91 ? 12.093 0.777 2.378 1.00 94.69 91 PRO A O 1
ATOM 736 N N . VAL A 1 92 ? 12.476 2.812 1.506 1.00 96.12 92 VAL A N 1
ATOM 737 C CA . VAL A 1 92 ? 12.457 3.512 2.796 1.00 96.12 92 VAL A CA 1
ATOM 738 C C . VAL A 1 92 ? 11.070 3.427 3.428 1.00 96.12 92 VAL A C 1
ATOM 740 O O . VAL A 1 92 ? 10.952 3.079 4.605 1.00 96.12 92 VAL A O 1
ATOM 743 N N . PHE A 1 93 ? 10.010 3.683 2.657 1.00 96.81 93 PHE A N 1
ATOM 744 C CA . PHE A 1 93 ? 8.642 3.535 3.150 1.00 96.81 93 PHE A CA 1
ATOM 745 C C . PHE A 1 93 ? 8.334 2.097 3.567 1.00 96.81 93 PHE A C 1
ATOM 747 O O . PHE A 1 93 ? 7.814 1.893 4.665 1.00 96.81 93 PHE A O 1
ATOM 754 N N . LEU A 1 94 ? 8.683 1.110 2.735 1.00 97.56 94 LEU A N 1
ATOM 755 C CA . LEU A 1 94 ? 8.459 -0.304 3.042 1.00 97.56 94 LEU A CA 1
ATOM 756 C C . LEU A 1 94 ? 9.157 -0.706 4.344 1.00 97.56 94 LEU A C 1
ATOM 758 O O . LEU A 1 94 ? 8.534 -1.338 5.196 1.00 97.56 94 LEU A O 1
ATOM 762 N N . LEU A 1 95 ? 10.403 -0.268 4.548 1.00 97.75 95 LEU A N 1
ATOM 763 C CA . LEU A 1 95 ? 11.150 -0.538 5.774 1.00 97.75 95 LEU A CA 1
ATOM 764 C C . LEU A 1 95 ? 10.479 0.089 6.998 1.00 97.75 95 LEU A C 1
ATOM 766 O O . LEU A 1 95 ? 10.286 -0.580 8.014 1.00 97.75 95 LEU A O 1
ATOM 770 N N . VAL A 1 96 ? 10.090 1.362 6.914 1.00 97.94 96 VAL A N 1
ATOM 771 C CA . VAL A 1 96 ? 9.427 2.057 8.028 1.00 97.94 96 VAL A CA 1
ATOM 772 C C . VAL A 1 96 ? 8.084 1.399 8.367 1.00 97.94 96 VAL A C 1
ATOM 774 O O . VAL A 1 96 ? 7.770 1.227 9.548 1.00 97.94 96 VAL A O 1
ATOM 777 N N . ILE A 1 97 ? 7.315 0.982 7.359 1.00 97.88 97 ILE A N 1
ATOM 778 C CA . ILE A 1 97 ? 6.049 0.264 7.550 1.00 97.88 97 ILE A CA 1
ATOM 779 C C . ILE A 1 97 ? 6.295 -1.116 8.178 1.00 97.88 97 ILE A C 1
ATOM 781 O O . ILE A 1 97 ? 5.630 -1.455 9.159 1.00 97.88 97 ILE A O 1
ATOM 785 N N . ALA A 1 98 ? 7.280 -1.878 7.694 1.00 97.94 98 ALA A N 1
ATOM 786 C CA . ALA A 1 98 ? 7.656 -3.177 8.257 1.00 97.94 98 ALA A CA 1
ATOM 787 C C . ALA A 1 98 ? 8.029 -3.061 9.744 1.00 97.94 98 ALA A C 1
ATOM 789 O O . ALA A 1 98 ? 7.528 -3.805 10.589 1.00 97.94 98 ALA A O 1
ATOM 790 N N . LEU A 1 99 ? 8.855 -2.069 10.094 1.00 97.69 99 LEU A N 1
ATOM 791 C CA . LEU A 1 99 ? 9.225 -1.793 11.483 1.00 97.69 99 LEU A CA 1
ATOM 792 C C . LEU A 1 99 ? 8.009 -1.427 12.339 1.00 97.69 99 LEU A C 1
ATOM 794 O O . LEU A 1 99 ? 7.940 -1.817 13.508 1.00 97.69 99 LEU A O 1
ATOM 798 N N . GLN A 1 100 ? 7.040 -0.701 11.781 1.00 97.31 100 GLN A N 1
ATOM 799 C CA . GLN A 1 100 ? 5.818 -0.363 12.502 1.00 97.31 100 GLN A CA 1
ATOM 800 C C . GLN A 1 100 ? 4.925 -1.593 12.732 1.00 97.31 100 GLN A C 1
ATOM 802 O O . GLN A 1 100 ? 4.389 -1.736 13.831 1.00 97.31 100 GLN A O 1
ATOM 807 N N . TRP A 1 101 ? 4.827 -2.515 11.773 1.00 97.50 101 TRP A N 1
ATOM 808 C CA . TRP A 1 101 ? 4.158 -3.805 11.978 1.00 97.50 101 TRP A CA 1
ATOM 809 C C . TRP A 1 101 ? 4.861 -4.674 13.030 1.00 97.50 101 TRP A C 1
ATOM 811 O O . TRP A 1 101 ? 4.210 -5.269 13.890 1.00 97.50 101 TRP A O 1
ATOM 821 N N . LEU A 1 102 ? 6.197 -4.689 13.048 1.00 96.94 102 LEU A N 1
ATOM 822 C CA . LEU A 1 102 ? 6.962 -5.375 14.095 1.00 96.94 102 LEU A CA 1
ATOM 823 C C . LEU A 1 102 ? 6.747 -4.755 15.483 1.00 96.94 102 LEU A C 1
ATOM 825 O O . LEU A 1 102 ? 6.702 -5.472 16.486 1.00 96.94 102 LEU A O 1
ATOM 829 N N . ARG A 1 103 ? 6.598 -3.429 15.569 1.00 96.12 103 ARG A N 1
ATOM 830 C CA . ARG A 1 103 ? 6.224 -2.755 16.823 1.00 96.12 103 ARG A CA 1
ATOM 831 C C . ARG A 1 103 ? 4.828 -3.157 17.274 1.00 96.12 103 ARG A C 1
ATOM 833 O O . ARG A 1 103 ? 4.645 -3.433 18.454 1.00 96.12 103 ARG A O 1
ATOM 840 N N . GLU A 1 104 ? 3.891 -3.251 16.340 1.00 94.75 104 GLU A N 1
ATOM 841 C CA . GLU A 1 104 ? 2.509 -3.655 16.594 1.00 94.75 104 GLU A CA 1
ATOM 842 C C . GLU A 1 104 ? 2.408 -5.092 17.142 1.00 94.75 104 GLU A C 1
ATOM 844 O O . GLU A 1 104 ? 1.569 -5.388 17.991 1.00 94.75 104 GLU A O 1
ATOM 849 N N . LEU A 1 105 ? 3.330 -5.981 16.761 1.00 94.12 105 LEU A N 1
ATOM 850 C CA . LEU A 1 105 ? 3.450 -7.306 17.377 1.00 94.12 105 LEU A CA 1
ATOM 851 C C . LEU A 1 105 ? 3.874 -7.264 18.848 1.00 94.12 105 LEU A C 1
ATOM 853 O O . LEU A 1 105 ? 3.381 -8.055 19.658 1.00 94.12 105 LEU A O 1
ATOM 857 N N . ARG A 1 106 ? 4.801 -6.365 19.193 1.00 94.06 106 ARG A N 1
ATOM 858 C CA . ARG A 1 106 ? 5.349 -6.242 20.554 1.00 94.06 106 ARG A CA 1
ATOM 859 C C . ARG A 1 106 ? 4.397 -5.493 21.482 1.00 94.06 106 ARG A C 1
ATOM 861 O O . ARG A 1 106 ? 4.194 -5.911 22.618 1.00 94.06 106 ARG A O 1
ATOM 868 N N . ALA A 1 107 ? 3.811 -4.408 20.990 1.00 93.12 107 ALA A N 1
ATOM 869 C CA . ALA A 1 107 ? 2.898 -3.539 21.717 1.00 93.12 107 ALA A CA 1
ATOM 870 C C . ALA A 1 107 ? 1.639 -3.312 20.861 1.00 93.12 107 ALA A C 1
ATOM 872 O O . ALA A 1 107 ? 1.576 -2.322 20.1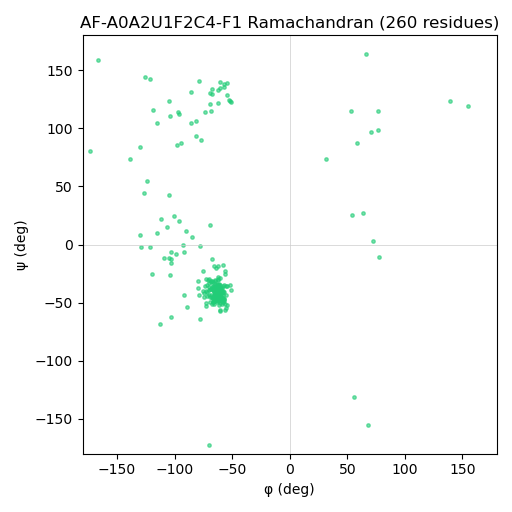35 1.00 93.12 107 ALA A O 1
ATOM 873 N N . PRO A 1 108 ? 0.658 -4.234 20.908 1.00 91.25 108 PRO A N 1
ATOM 874 C CA . PRO A 1 108 ? -0.514 -4.169 20.047 1.00 91.25 108 PRO A CA 1
ATOM 875 C C . PRO A 1 108 ? -1.406 -2.984 20.418 1.00 91.25 108 PRO A C 1
ATOM 877 O O . PRO A 1 108 ? -1.991 -2.948 21.503 1.00 91.25 108 PRO A O 1
ATOM 880 N N . THR A 1 109 ? -1.515 -2.037 19.494 1.00 92.31 109 THR A N 1
ATOM 881 C CA . THR A 1 109 ? -2.369 -0.850 19.562 1.00 92.31 109 THR A CA 1
ATOM 882 C C . THR A 1 109 ? -3.555 -0.908 18.601 1.00 92.31 109 THR A C 1
ATOM 884 O O . THR A 1 109 ? -4.437 -0.062 18.706 1.00 92.31 109 THR A O 1
ATOM 887 N N . LEU A 1 110 ? -3.585 -1.860 17.666 1.00 91.75 110 LEU A N 1
ATOM 888 C CA . LEU A 1 110 ? -4.642 -2.050 16.683 1.00 91.75 110 LEU A CA 1
ATOM 889 C C . LEU A 1 110 ? -5.939 -2.489 17.353 1.00 91.75 110 LEU A C 1
ATOM 891 O O . LEU A 1 110 ? -5.964 -3.422 18.167 1.00 91.75 110 LEU A O 1
ATOM 895 N N . ASP A 1 111 ? -7.013 -1.832 16.930 1.00 92.38 111 ASP A N 1
ATOM 896 C CA . ASP A 1 111 ? -8.379 -2.183 17.263 1.00 92.38 111 ASP A CA 1
ATOM 897 C C . ASP A 1 111 ? -9.096 -2.606 15.977 1.00 92.38 111 ASP A C 1
ATOM 899 O O . ASP A 1 111 ? -9.392 -1.798 15.101 1.00 92.38 111 ASP A O 1
ATOM 903 N N . LEU A 1 112 ? -9.297 -3.911 15.838 1.00 89.75 112 LEU A N 1
ATOM 904 C CA . LEU A 1 112 ? -9.886 -4.572 14.679 1.00 89.75 112 LEU A CA 1
ATOM 905 C C . LEU A 1 112 ? -11.321 -5.012 14.991 1.00 89.75 112 LEU A C 1
ATOM 907 O O . LEU A 1 112 ? -11.718 -6.143 14.699 1.00 89.75 112 LEU A O 1
ATOM 911 N N . ASP A 1 113 ? -12.093 -4.150 15.652 1.00 90.56 113 ASP A N 1
ATOM 912 C CA . ASP A 1 113 ? -13.514 -4.390 15.888 1.00 90.56 113 ASP A CA 1
ATOM 913 C C . ASP A 1 113 ? -14.365 -3.906 14.704 1.00 90.56 113 ASP A C 1
ATOM 915 O O . ASP A 1 113 ? -14.624 -2.719 14.517 1.00 90.56 113 ASP A O 1
ATOM 919 N N . PHE A 1 114 ? -14.837 -4.863 13.908 1.00 88.19 114 PHE A N 1
ATOM 920 C CA . PHE A 1 114 ? -15.640 -4.632 12.707 1.00 88.19 114 PHE A CA 1
ATOM 921 C C . PHE A 1 114 ? -17.158 -4.596 12.974 1.00 88.19 114 PHE A C 1
ATOM 923 O O . PHE A 1 114 ? -17.951 -4.620 12.033 1.00 88.19 114 PHE A O 1
ATOM 930 N N . ARG A 1 115 ? -17.605 -4.540 14.239 1.00 84.94 115 ARG A N 1
ATOM 931 C CA . ARG A 1 115 ? -19.043 -4.582 14.579 1.00 84.94 115 ARG A CA 1
ATOM 932 C C . ARG A 1 115 ? -19.818 -3.313 14.208 1.00 84.94 115 ARG A C 1
ATOM 934 O O . ARG A 1 115 ? -21.003 -3.408 13.904 1.00 84.94 115 ARG A O 1
ATOM 941 N N . HIS A 1 116 ? -19.170 -2.147 14.217 1.00 84.81 116 HIS A N 1
ATOM 942 C CA . HIS A 1 116 ? -19.830 -0.842 14.050 1.00 84.81 116 HIS A CA 1
ATOM 943 C C . HIS A 1 116 ? -19.239 -0.028 12.892 1.00 84.81 116 HIS A C 1
ATOM 945 O O . HIS A 1 116 ? -18.812 1.112 13.068 1.00 84.81 116 HIS A O 1
ATOM 951 N N . ILE A 1 117 ? -19.199 -0.615 11.695 1.00 89.12 117 ILE A N 1
ATOM 952 C CA . ILE A 1 117 ? -18.659 0.056 10.507 1.00 89.12 117 ILE A CA 1
ATOM 953 C C . ILE A 1 117 ? -19.739 0.909 9.837 1.00 89.12 117 ILE A C 1
ATOM 955 O O . ILE A 1 117 ? -20.838 0.443 9.531 1.00 89.12 117 ILE A O 1
ATOM 959 N N . GLU A 1 118 ? -19.401 2.158 9.534 1.00 90.44 118 GLU A N 1
ATOM 960 C CA . GLU A 1 118 ? -20.251 3.041 8.738 1.00 90.44 118 GLU A CA 1
ATOM 961 C C . GLU A 1 118 ? -20.349 2.535 7.286 1.00 90.44 118 GLU A C 1
ATOM 963 O O . GLU A 1 118 ? -19.336 2.297 6.626 1.00 90.44 118 GLU A O 1
ATOM 968 N N . LYS A 1 119 ? -21.570 2.413 6.747 1.00 92.69 119 LYS A N 1
ATOM 969 C CA . LYS A 1 119 ? -21.816 1.830 5.410 1.00 92.69 119 LYS A CA 1
ATOM 970 C C . LYS A 1 119 ? -21.023 2.506 4.285 1.00 92.69 119 LYS A C 1
ATOM 972 O O . LYS A 1 119 ? -20.569 1.827 3.371 1.00 92.69 119 LYS A O 1
ATOM 977 N N . TRP A 1 120 ? -20.820 3.823 4.356 1.00 93.31 120 TRP A N 1
ATOM 978 C CA . TRP A 1 120 ? -20.063 4.560 3.339 1.00 93.31 120 TRP A CA 1
ATOM 979 C C . TRP A 1 120 ? -18.588 4.134 3.286 1.00 93.31 120 TRP A C 1
ATOM 981 O O . TRP A 1 120 ? -17.996 4.116 2.211 1.00 93.31 120 TRP A O 1
ATOM 991 N N . ARG A 1 121 ? -18.003 3.724 4.421 1.00 93.12 121 ARG A N 1
ATOM 992 C CA . ARG A 1 121 ? -16.618 3.242 4.472 1.00 93.12 121 ARG A CA 1
ATOM 993 C C . ARG A 1 121 ? -16.472 1.896 3.787 1.00 93.12 121 ARG A C 1
ATOM 995 O O . ARG A 1 121 ? -15.473 1.674 3.115 1.00 93.12 121 ARG A O 1
ATOM 1002 N N . LEU A 1 122 ? -17.482 1.033 3.910 1.00 93.62 122 LEU A N 1
ATOM 1003 C CA . LEU A 1 122 ? -17.535 -0.241 3.189 1.00 93.62 122 LEU A CA 1
ATOM 1004 C C . LEU A 1 122 ? -17.573 -0.019 1.675 1.00 93.62 122 LEU A C 1
ATOM 1006 O O . LEU A 1 122 ? -16.864 -0.713 0.953 1.00 93.62 122 LEU A O 1
ATOM 1010 N N . LEU A 1 123 ? -18.333 0.978 1.206 1.00 94.38 123 LEU A N 1
ATOM 1011 C CA . LEU A 1 123 ? -18.407 1.317 -0.221 1.00 94.38 123 LEU A CA 1
ATOM 1012 C C . LEU A 1 123 ? -17.061 1.766 -0.805 1.00 94.38 123 LEU A C 1
ATOM 1014 O O . LEU A 1 123 ? -16.835 1.570 -1.992 1.00 94.38 123 LEU A O 1
ATOM 1018 N N . VAL A 1 124 ? -16.173 2.345 0.008 1.00 94.75 124 VAL A N 1
ATOM 1019 C CA . VAL A 1 124 ? -14.830 2.759 -0.427 1.00 94.75 124 VAL A CA 1
ATOM 1020 C C . VAL A 1 124 ? -13.823 1.623 -0.254 1.00 94.75 124 VAL A C 1
ATOM 1022 O O . VAL A 1 124 ? -13.148 1.236 -1.203 1.00 94.75 124 VAL A O 1
ATOM 1025 N N . ALA A 1 125 ? -13.724 1.058 0.947 1.00 94.69 125 ALA A N 1
ATOM 1026 C CA . ALA A 1 125 ? -12.667 0.112 1.285 1.00 94.69 125 ALA A CA 1
ATOM 1027 C C . ALA A 1 125 ? -12.835 -1.256 0.616 1.00 94.69 125 ALA A C 1
ATOM 1029 O O . ALA A 1 125 ? -11.834 -1.869 0.264 1.00 94.69 125 ALA A O 1
ATOM 1030 N N . VAL A 1 126 ? -14.062 -1.759 0.430 1.00 95.25 126 VAL A N 1
ATOM 1031 C CA . VAL A 1 126 ? -14.256 -3.106 -0.137 1.00 95.25 126 VAL A CA 1
ATOM 1032 C C . VAL A 1 126 ? -13.827 -3.165 -1.607 1.00 95.25 126 VAL A C 1
ATOM 1034 O O . VAL A 1 126 ? -13.008 -4.027 -1.922 1.00 95.25 126 VAL A O 1
ATOM 1037 N N . PRO A 1 127 ? -14.274 -2.262 -2.506 1.00 96.06 127 PRO A N 1
ATOM 1038 C CA . PRO A 1 127 ? -13.805 -2.277 -3.891 1.00 96.06 127 PRO A CA 1
ATOM 1039 C C . PRO A 1 127 ? -12.291 -2.094 -4.008 1.00 96.06 127 PRO A C 1
ATOM 1041 O O . PRO A 1 127 ? -11.665 -2.743 -4.838 1.00 96.06 127 PRO A O 1
ATOM 1044 N N . LEU A 1 128 ? -11.693 -1.256 -3.154 1.00 96.56 128 LEU A N 1
ATOM 1045 C CA . LEU A 1 128 ? -10.251 -0.998 -3.164 1.00 96.56 128 LEU A CA 1
ATOM 1046 C C . LEU A 1 128 ? -9.448 -2.177 -2.603 1.00 96.56 128 LEU A C 1
ATOM 1048 O O . LEU A 1 128 ? -8.399 -2.506 -3.144 1.00 96.56 128 LEU A O 1
ATOM 1052 N N . ALA A 1 129 ? -9.955 -2.881 -1.591 1.00 95.94 129 ALA A N 1
ATOM 1053 C CA . ALA A 1 129 ? -9.353 -4.126 -1.125 1.00 95.94 129 ALA A CA 1
ATOM 1054 C C . ALA A 1 129 ? -9.427 -5.220 -2.200 1.00 95.94 129 ALA A C 1
ATOM 1056 O O . ALA A 1 129 ? -8.431 -5.892 -2.450 1.00 95.94 129 ALA A O 1
ATOM 1057 N N . VAL A 1 130 ? -10.576 -5.376 -2.868 1.00 95.31 130 VAL A N 1
ATOM 1058 C CA . VAL A 1 130 ? -10.732 -6.333 -3.978 1.00 95.31 130 VAL A CA 1
ATOM 1059 C C . VAL A 1 130 ? -9.808 -5.968 -5.139 1.00 95.31 130 VAL A C 1
ATOM 1061 O O . VAL A 1 130 ? -9.169 -6.851 -5.701 1.00 95.31 130 VAL A O 1
ATOM 1064 N N . TRP A 1 131 ? -9.671 -4.678 -5.458 1.00 95.69 131 TRP A N 1
ATOM 1065 C CA . TRP A 1 131 ? -8.709 -4.210 -6.455 1.00 95.69 131 TRP A CA 1
ATOM 1066 C C . TRP A 1 131 ? -7.264 -4.491 -6.040 1.00 95.69 131 TRP A C 1
ATOM 1068 O O . TRP A 1 131 ? -6.462 -4.878 -6.877 1.00 95.69 131 TRP A O 1
ATOM 1078 N N . GLY A 1 132 ? -6.929 -4.336 -4.758 1.00 94.88 132 GLY A N 1
ATOM 1079 C CA . GLY A 1 132 ? -5.614 -4.683 -4.222 1.00 94.88 132 GLY A CA 1
ATOM 1080 C C . GLY A 1 132 ? -5.306 -6.177 -4.320 1.00 94.88 132 GLY A C 1
ATOM 1081 O O . GLY A 1 132 ? -4.184 -6.531 -4.656 1.00 94.88 132 GLY A O 1
ATOM 1082 N N . PHE A 1 133 ? -6.295 -7.042 -4.075 1.00 92.88 133 PHE A N 1
ATOM 1083 C CA . PHE A 1 133 ? -6.155 -8.492 -4.244 1.00 92.88 133 PHE A CA 1
ATOM 1084 C C . PHE A 1 133 ? -6.032 -8.903 -5.709 1.00 92.88 133 PHE A C 1
ATOM 1086 O O . PHE A 1 133 ? -5.190 -9.723 -6.042 1.00 92.88 133 PHE A O 1
ATOM 1093 N N . TRP A 1 134 ? -6.871 -8.343 -6.579 1.00 93.62 134 TRP A N 1
ATOM 1094 C CA . TRP A 1 134 ? -6.875 -8.707 -7.992 1.00 93.62 134 TRP A CA 1
ATOM 1095 C C . TRP A 1 134 ? -5.676 -8.117 -8.740 1.00 93.62 134 TRP A C 1
ATOM 1097 O O . TRP A 1 134 ? -5.047 -8.797 -9.540 1.00 93.62 134 TRP A O 1
ATOM 1107 N N . TYR A 1 135 ? -5.402 -6.838 -8.482 1.00 91.81 135 TYR A N 1
ATOM 1108 C CA . TYR A 1 135 ? -4.360 -6.004 -9.072 1.00 91.81 135 TYR A CA 1
ATOM 1109 C C . TYR A 1 135 ? -4.043 -6.377 -10.531 1.00 91.81 135 TYR A C 1
ATOM 1111 O O . TYR A 1 135 ? -3.019 -7.010 -10.808 1.00 91.81 135 TYR A O 1
ATOM 1119 N N . PRO A 1 136 ? -4.949 -6.034 -11.467 1.00 89.50 136 PRO A N 1
ATOM 1120 C CA . PRO A 1 136 ? -4.921 -6.578 -12.813 1.00 89.50 136 PRO A CA 1
ATOM 1121 C C . PRO A 1 136 ? -3.608 -6.234 -13.531 1.00 89.50 136 PRO A C 1
ATOM 1123 O O . PRO A 1 136 ? -3.183 -5.071 -13.513 1.00 89.50 136 PRO A O 1
ATOM 1126 N N . PRO A 1 137 ? -2.990 -7.210 -14.216 1.00 87.38 137 PRO A N 1
ATOM 1127 C CA . PRO A 1 137 ? -1.795 -6.989 -15.013 1.00 87.38 137 PRO A CA 1
ATOM 1128 C C . PRO A 1 137 ? -2.005 -5.884 -16.040 1.00 87.38 137 PRO A C 1
ATOM 1130 O O . PRO A 1 137 ? -3.041 -5.809 -16.710 1.00 87.38 137 PRO A O 1
ATOM 1133 N N . TYR A 1 138 ? -0.991 -5.042 -16.196 1.00 87.50 138 TYR A N 1
ATOM 11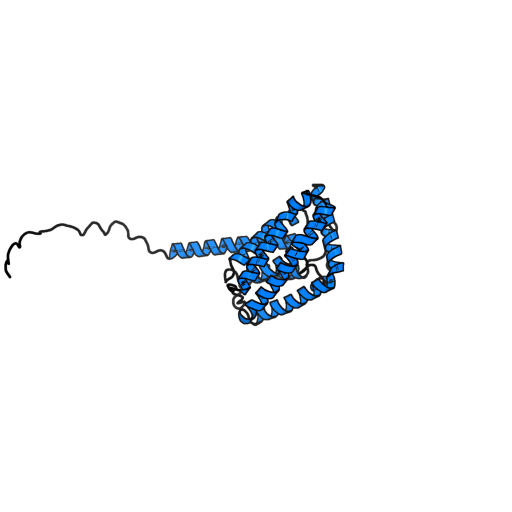34 C CA . TYR A 1 138 ? -1.054 -3.895 -17.084 1.00 87.50 138 TYR A CA 1
ATOM 1135 C C . TYR A 1 138 ? -0.010 -3.995 -18.184 1.00 87.50 138 TYR A C 1
ATOM 1137 O O . TYR A 1 138 ? 1.192 -3.938 -17.935 1.00 87.50 138 TYR A O 1
ATOM 1145 N N . ILE A 1 139 ? -0.486 -4.100 -19.424 1.00 84.12 139 ILE A N 1
ATOM 1146 C CA . ILE A 1 139 ? 0.364 -3.930 -20.597 1.00 84.12 139 ILE A CA 1
ATOM 1147 C C . ILE A 1 139 ? 0.481 -2.425 -20.823 1.00 84.12 139 ILE A C 1
ATOM 1149 O O . ILE A 1 139 ? -0.486 -1.787 -21.256 1.00 84.12 139 ILE A O 1
ATOM 1153 N N . TYR A 1 140 ? 1.648 -1.865 -20.496 1.00 82.25 140 TYR A N 1
ATOM 1154 C CA . TYR A 1 140 ? 1.865 -0.420 -20.450 1.00 82.25 140 TYR A CA 1
ATOM 1155 C C . TYR A 1 140 ? 1.416 0.288 -21.735 1.00 82.25 140 TYR A C 1
ATOM 1157 O O . TYR A 1 140 ? 1.884 -0.025 -22.830 1.00 82.25 140 TYR A O 1
ATOM 1165 N N . GLY A 1 141 ? 0.509 1.257 -21.594 1.00 80.25 141 GLY A N 1
ATOM 1166 C CA . GLY A 1 141 ? -0.021 2.060 -22.698 1.00 80.25 141 GLY A CA 1
ATOM 1167 C C . GLY A 1 141 ? -0.987 1.323 -23.630 1.00 80.25 141 GLY A C 1
ATOM 1168 O O . GLY A 1 141 ? -1.434 1.915 -24.609 1.00 80.25 141 GLY A O 1
ATOM 1169 N N . VAL A 1 142 ? -1.316 0.057 -23.347 1.00 85.25 142 VAL A N 1
ATOM 1170 C CA . VAL A 1 142 ? -2.202 -0.761 -24.187 1.00 85.25 142 VAL A CA 1
ATOM 1171 C C . VAL A 1 142 ? -3.512 -1.057 -23.469 1.00 85.25 142 VAL A C 1
ATOM 1173 O O . VAL A 1 142 ? -4.561 -0.584 -23.899 1.00 85.25 142 VAL A O 1
ATOM 1176 N N . ARG A 1 143 ? -3.482 -1.870 -22.404 1.00 87.00 143 ARG A N 1
ATOM 1177 C CA . ARG A 1 143 ? -4.694 -2.279 -21.675 1.00 87.00 143 ARG A CA 1
ATOM 1178 C C . ARG A 1 143 ? -4.386 -2.930 -20.330 1.00 87.00 143 ARG A C 1
ATOM 1180 O O . ARG A 1 143 ? -3.315 -3.505 -20.138 1.00 87.00 143 ARG A O 1
ATOM 1187 N N . LEU A 1 144 ? -5.385 -2.915 -19.452 1.00 89.56 144 LEU A N 1
ATOM 1188 C CA . LEU A 1 144 ? -5.478 -3.831 -18.318 1.00 89.56 144 LEU A CA 1
ATOM 1189 C C . LEU A 1 144 ? -5.983 -5.196 -18.795 1.00 89.56 144 LEU A C 1
ATOM 1191 O O . LEU A 1 144 ? -6.867 -5.275 -19.653 1.00 89.56 144 LEU A O 1
ATOM 1195 N N . VAL A 1 145 ? -5.418 -6.263 -18.243 1.00 89.44 145 VAL A N 1
ATOM 1196 C CA . VAL A 1 145 ? -5.848 -7.638 -18.496 1.00 89.44 145 VAL A CA 1
ATOM 1197 C C . VAL A 1 145 ? -6.632 -8.116 -17.281 1.00 89.44 145 VAL A C 1
ATOM 1199 O O . VAL A 1 145 ? -6.076 -8.294 -16.205 1.00 89.44 145 VAL A O 1
ATOM 1202 N N . PHE A 1 146 ? -7.939 -8.297 -17.450 1.00 89.69 146 PHE A N 1
ATOM 1203 C CA . PHE A 1 146 ? -8.824 -8.776 -16.391 1.00 89.69 146 PHE A CA 1
ATOM 1204 C C . PHE A 1 146 ? -8.987 -10.288 -16.507 1.00 89.69 146 PHE A C 1
ATOM 1206 O O . PHE A 1 146 ? -9.908 -10.771 -17.164 1.00 89.69 146 PHE A O 1
ATOM 1213 N N . ASP A 1 147 ? -8.078 -11.025 -15.881 1.00 89.62 147 ASP A N 1
ATOM 1214 C CA . ASP A 1 147 ? -8.183 -12.475 -15.743 1.00 89.62 147 ASP A CA 1
ATOM 1215 C C . ASP A 1 147 ? -8.586 -12.817 -14.294 1.00 89.62 147 ASP A C 1
ATOM 1217 O O . ASP A 1 147 ? -7.901 -12.389 -13.361 1.00 89.62 147 ASP A O 1
ATOM 1221 N N . PRO A 1 148 ? -9.698 -13.543 -14.061 1.00 88.75 148 PRO A N 1
ATOM 1222 C CA . PRO A 1 148 ? -10.105 -13.975 -12.725 1.00 88.75 148 PRO A CA 1
ATOM 1223 C C . PRO A 1 148 ? -9.051 -14.798 -11.978 1.00 88.75 148 PRO A C 1
ATOM 1225 O O . PRO A 1 148 ? -9.056 -14.791 -10.748 1.00 88.75 148 PRO A O 1
ATOM 1228 N N . ALA A 1 149 ? -8.146 -15.490 -12.678 1.00 89.00 149 ALA A N 1
ATOM 1229 C CA . ALA A 1 149 ? -7.055 -16.226 -12.037 1.00 89.00 149 ALA A CA 1
ATOM 1230 C C . ALA A 1 149 ? -6.126 -15.297 -11.229 1.00 89.00 149 ALA A C 1
ATOM 1232 O O . ALA A 1 149 ? -5.582 -15.691 -10.196 1.00 89.00 149 ALA A O 1
ATOM 1233 N N . GLU A 1 150 ? -6.013 -14.032 -11.634 1.00 87.00 150 GLU A N 1
ATOM 1234 C CA . GLU A 1 150 ? -5.186 -13.025 -10.961 1.00 87.00 150 GLU A CA 1
ATOM 1235 C C . GLU A 1 150 ? -5.713 -12.662 -9.565 1.00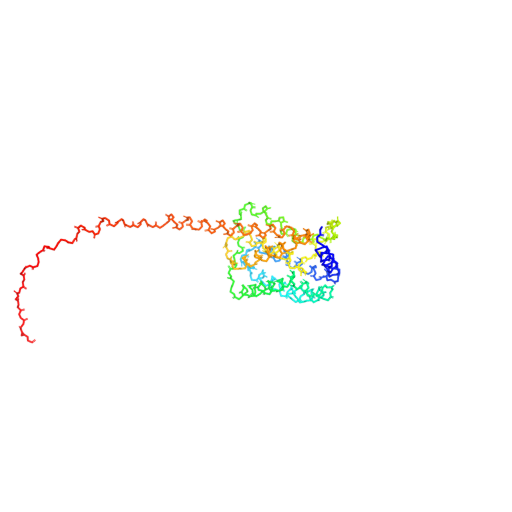 87.00 150 GLU A C 1
ATOM 1237 O O . GLU A 1 150 ? -4.984 -12.081 -8.776 1.00 87.00 150 GLU A O 1
ATOM 1242 N N . LEU A 1 151 ? -6.937 -13.059 -9.195 1.00 87.56 151 LEU A N 1
ATOM 1243 C CA . LEU A 1 151 ? -7.412 -12.940 -7.807 1.00 87.56 151 LEU A CA 1
ATOM 1244 C C . LEU A 1 151 ? -6.649 -13.835 -6.820 1.00 87.56 151 LEU A C 1
ATOM 1246 O O . LEU A 1 151 ? -6.758 -13.622 -5.615 1.00 87.56 151 LEU A O 1
ATOM 1250 N N . LEU A 1 152 ? -5.946 -14.864 -7.305 1.00 88.00 152 LEU A N 1
ATOM 1251 C CA . LEU A 1 152 ? -5.143 -15.780 -6.484 1.00 88.00 152 LEU A CA 1
ATOM 1252 C C . LEU A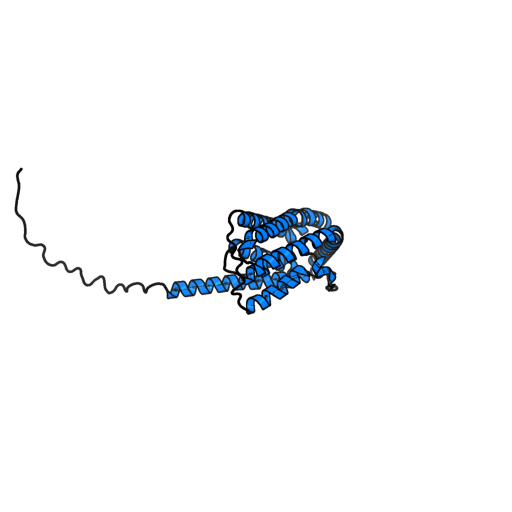 1 152 ? -3.657 -15.771 -6.856 1.00 88.00 152 LEU A C 1
ATOM 1254 O O . LEU A 1 152 ? -2.823 -16.114 -6.021 1.00 88.00 152 LEU A O 1
ATOM 1258 N N . PHE A 1 153 ? -3.332 -15.404 -8.097 1.00 87.88 153 PHE A N 1
ATOM 1259 C CA . PHE A 1 153 ? -1.967 -15.394 -8.634 1.00 87.88 153 PHE A CA 1
ATOM 1260 C C . PHE A 1 153 ? -1.466 -13.987 -8.992 1.00 87.88 153 PHE A C 1
ATOM 1262 O O . PHE A 1 153 ? -0.427 -13.850 -9.637 1.00 87.88 153 PHE A O 1
ATOM 1269 N N . GLY A 1 154 ? -2.208 -12.948 -8.599 1.00 86.62 154 GLY A N 1
ATOM 1270 C CA . GLY A 1 154 ? -1.888 -11.560 -8.903 1.00 86.62 154 GLY A CA 1
ATOM 1271 C C . GLY A 1 154 ? -0.667 -11.039 -8.147 1.00 86.62 154 GLY A C 1
ATOM 1272 O O . GLY A 1 154 ? 0.039 -11.759 -7.443 1.00 86.62 154 GLY A O 1
ATOM 1273 N N . ALA A 1 155 ? -0.416 -9.737 -8.267 1.00 89.94 155 ALA A N 1
ATOM 1274 C CA . ALA A 1 155 ? 0.762 -9.107 -7.667 1.00 89.94 155 ALA A CA 1
ATOM 1275 C C . ALA A 1 155 ? 0.644 -8.853 -6.148 1.00 89.94 155 ALA A C 1
ATOM 1277 O O . ALA A 1 155 ? 1.580 -8.332 -5.535 1.00 89.94 155 ALA A O 1
ATOM 1278 N N . TYR A 1 156 ? -0.490 -9.182 -5.521 1.00 93.50 156 TYR A N 1
ATOM 1279 C CA . TYR A 1 156 ? -0.652 -9.059 -4.074 1.00 93.50 156 TYR A CA 1
ATOM 1280 C C . TYR A 1 156 ? 0.330 -9.977 -3.323 1.00 93.50 156 TYR A C 1
ATOM 1282 O O . TYR A 1 156 ? 0.517 -11.139 -3.682 1.00 93.50 156 TYR A O 1
ATOM 1290 N N . GLY A 1 157 ? 1.003 -9.434 -2.302 1.00 91.50 157 GLY A N 1
ATOM 1291 C CA . GLY A 1 157 ? 2.097 -10.105 -1.582 1.00 91.50 157 GLY A CA 1
ATOM 1292 C C . GLY A 1 157 ? 3.441 -10.119 -2.326 1.00 91.50 157 GLY A C 1
ATOM 1293 O O . GLY A 1 157 ? 4.474 -10.442 -1.746 1.00 91.50 157 GLY A O 1
ATOM 1294 N N . LEU A 1 158 ? 3.463 -9.737 -3.607 1.00 92.81 158 LEU A N 1
ATOM 1295 C CA . LEU A 1 158 ? 4.698 -9.567 -4.383 1.00 92.81 158 LEU A CA 1
ATOM 1296 C C . LEU A 1 158 ? 5.074 -8.097 -4.570 1.00 92.81 158 LEU A C 1
ATOM 1298 O O . LEU A 1 158 ? 6.249 -7.788 -4.728 1.00 92.81 158 LEU A O 1
ATOM 1302 N N . MET A 1 159 ? 4.092 -7.191 -4.537 1.00 93.31 159 MET A N 1
ATOM 1303 C CA . MET A 1 159 ? 4.280 -5.761 -4.778 1.00 93.31 159 MET A CA 1
ATOM 1304 C C . MET A 1 159 ? 3.732 -4.907 -3.629 1.00 93.31 159 MET A C 1
ATOM 1306 O O . MET A 1 159 ? 2.686 -5.189 -3.043 1.00 93.31 159 MET A O 1
ATOM 1310 N N . GLY A 1 160 ? 4.421 -3.799 -3.338 1.00 93.75 160 GLY A N 1
ATOM 1311 C CA . GLY A 1 160 ? 4.080 -2.917 -2.218 1.00 93.75 160 GLY A CA 1
ATOM 1312 C C . GLY A 1 160 ? 2.718 -2.225 -2.348 1.00 93.75 160 GLY A C 1
ATOM 1313 O O . GLY A 1 160 ? 1.974 -2.154 -1.366 1.00 93.75 160 GLY A O 1
ATOM 1314 N N . CYS A 1 161 ? 2.365 -1.745 -3.545 1.00 94.75 161 CYS A N 1
ATOM 1315 C CA . CYS A 1 161 ? 1.097 -1.055 -3.811 1.00 94.75 161 CYS A CA 1
ATOM 1316 C C . CYS A 1 161 ? -0.139 -1.937 -3.531 1.00 94.75 161 CYS A C 1
ATOM 1318 O O . CYS A 1 161 ? -0.943 -1.544 -2.679 1.00 94.75 161 CYS A O 1
ATOM 1320 N N . PRO A 1 162 ? -0.308 -3.132 -4.144 1.00 95.50 162 PRO A N 1
ATOM 1321 C CA . PRO A 1 162 ? -1.470 -3.986 -3.880 1.00 95.50 162 PRO A CA 1
ATOM 1322 C C . PRO A 1 162 ? -1.558 -4.442 -2.422 1.00 95.50 162 PRO A C 1
ATOM 1324 O O . PRO A 1 162 ? -2.632 -4.351 -1.821 1.00 95.50 162 PRO A O 1
ATOM 1327 N N . THR A 1 163 ? -0.437 -4.838 -1.807 1.00 96.81 163 THR A N 1
ATOM 1328 C CA . THR A 1 163 ? -0.407 -5.215 -0.384 1.00 96.81 163 THR A CA 1
ATOM 1329 C C . THR A 1 163 ? -0.874 -4.071 0.513 1.00 96.81 163 THR A C 1
ATOM 1331 O O . THR A 1 163 ? -1.734 -4.257 1.382 1.00 96.81 163 THR A O 1
ATOM 1334 N N . THR A 1 164 ? -0.356 -2.862 0.280 1.00 97.19 164 THR A N 1
ATOM 1335 C CA . THR A 1 164 ? -0.741 -1.682 1.064 1.00 97.19 164 THR A CA 1
ATOM 1336 C C . THR A 1 164 ? -2.197 -1.314 0.821 1.00 97.19 164 THR A C 1
ATOM 1338 O O . THR A 1 164 ? -2.878 -0.911 1.757 1.00 97.19 164 THR A O 1
ATOM 1341 N N . MET A 1 165 ? -2.712 -1.489 -0.395 1.00 97.19 165 MET A N 1
ATOM 1342 C CA . MET A 1 165 ? -4.111 -1.212 -0.710 1.00 97.19 165 MET A CA 1
ATOM 1343 C C . MET A 1 165 ? -5.063 -2.065 0.130 1.00 97.19 165 MET A C 1
ATOM 1345 O O . MET A 1 165 ? -6.009 -1.532 0.712 1.00 97.19 165 MET A O 1
ATOM 1349 N N . VAL A 1 166 ? -4.776 -3.362 0.274 1.00 97.12 166 VAL A N 1
ATOM 1350 C CA . VAL A 1 166 ? -5.552 -4.263 1.140 1.00 97.12 166 VAL A CA 1
ATOM 1351 C C . VAL A 1 166 ? -5.400 -3.869 2.610 1.00 97.12 166 VAL A C 1
ATOM 1353 O O . VAL A 1 166 ? -6.403 -3.670 3.298 1.00 97.12 166 VAL A O 1
ATOM 1356 N N . ALA A 1 167 ? -4.164 -3.700 3.093 1.00 96.81 167 ALA A N 1
ATOM 1357 C CA . ALA A 1 167 ? -3.895 -3.348 4.488 1.00 96.81 167 ALA A CA 1
ATOM 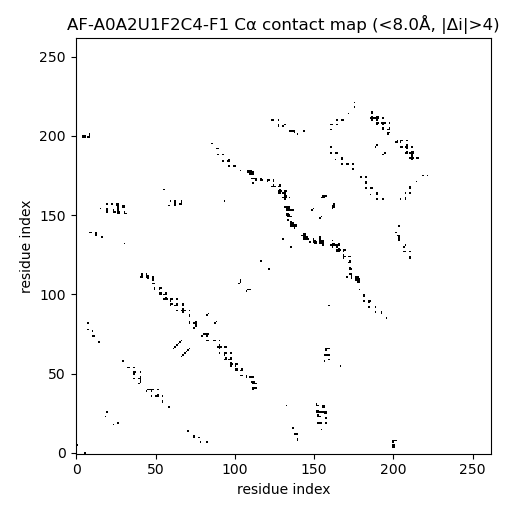1358 C C . ALA A 1 167 ? -4.579 -2.030 4.893 1.00 96.81 167 ALA A C 1
ATOM 1360 O O . ALA A 1 167 ? -5.294 -1.965 5.895 1.00 96.81 167 ALA A O 1
ATOM 1361 N N . LEU A 1 168 ? -4.398 -0.984 4.084 1.00 97.50 168 LEU A N 1
ATOM 1362 C CA . LEU A 1 168 ? -4.960 0.341 4.314 1.00 97.50 168 LEU A CA 1
ATOM 1363 C C . LEU A 1 168 ? -6.486 0.321 4.225 1.00 97.50 168 LEU A C 1
ATOM 1365 O O . LEU A 1 168 ? -7.127 0.946 5.063 1.00 97.50 168 LEU A O 1
ATOM 1369 N N . SER A 1 169 ? -7.074 -0.428 3.288 1.00 97.06 169 SER A N 1
ATOM 1370 C CA . SER A 1 169 ? -8.534 -0.566 3.185 1.00 97.06 169 SER A CA 1
ATOM 1371 C C . SER A 1 169 ? -9.137 -1.178 4.450 1.00 97.06 169 SER A C 1
ATOM 1373 O O . SER A 1 169 ? -10.138 -0.681 4.961 1.00 97.06 169 SER A O 1
ATOM 1375 N N . LEU A 1 170 ? -8.506 -2.211 5.014 1.00 95.56 170 LEU A N 1
ATOM 1376 C CA . LEU A 1 170 ? -8.973 -2.818 6.264 1.00 95.56 170 LEU A CA 1
ATOM 1377 C C . LEU A 1 170 ? -8.868 -1.846 7.443 1.00 95.56 170 LEU A C 1
ATOM 1379 O O . LEU A 1 170 ? -9.812 -1.730 8.225 1.00 95.56 170 LEU A O 1
ATOM 1383 N N . LEU A 1 171 ? -7.763 -1.103 7.552 1.00 95.38 171 LEU A N 1
ATOM 1384 C CA . LEU A 1 171 ? -7.611 -0.099 8.608 1.00 95.38 171 LEU A CA 1
ATOM 1385 C C . LEU A 1 171 ? -8.531 1.118 8.405 1.00 95.38 171 LEU A C 1
ATOM 1387 O O . LEU A 1 171 ? -8.982 1.715 9.380 1.00 95.38 171 LEU A O 1
ATOM 1391 N N . PHE A 1 172 ? -8.868 1.466 7.162 1.00 96.06 172 PHE A N 1
ATOM 1392 C CA . PHE A 1 172 ? -9.798 2.548 6.826 1.00 96.06 172 PHE A CA 1
ATOM 1393 C C . PHE A 1 172 ? -11.199 2.301 7.397 1.00 96.06 172 PHE A C 1
ATOM 1395 O O . PHE A 1 172 ? -11.870 3.233 7.853 1.00 96.06 172 PHE A O 1
ATOM 1402 N N . LEU A 1 173 ? -11.629 1.037 7.439 1.00 94.88 173 LEU A N 1
ATOM 1403 C CA . LEU A 1 173 ? -12.918 0.653 8.015 1.00 94.88 173 LEU A CA 1
ATOM 1404 C C . LEU A 1 173 ? -13.010 0.949 9.517 1.00 94.88 173 LEU A C 1
ATOM 1406 O O . LEU A 1 173 ? -14.081 1.330 9.984 1.00 94.88 173 LEU A O 1
ATOM 1410 N N . VAL A 1 174 ? -11.902 0.808 10.249 1.00 93.19 174 VAL A N 1
ATOM 1411 C CA . VAL A 1 174 ? -11.864 0.913 11.720 1.00 93.19 174 VAL A CA 1
ATOM 1412 C C . VAL A 1 174 ? -11.257 2.224 12.232 1.00 93.19 174 VAL A C 1
ATOM 1414 O O . VAL A 1 174 ? -11.404 2.562 13.404 1.00 93.19 174 VAL A O 1
ATOM 1417 N N . TYR A 1 175 ? -10.620 3.028 11.376 1.00 91.44 175 TYR A N 1
ATOM 1418 C CA . TYR A 1 175 ? -10.021 4.306 11.776 1.00 91.44 175 TYR A CA 1
ATOM 1419 C C . TYR A 1 175 ? -11.063 5.258 12.416 1.00 91.44 175 TYR A C 1
ATOM 1421 O O . TYR A 1 175 ? -12.147 5.440 11.861 1.00 91.44 175 TYR A O 1
ATOM 1429 N N . PRO A 1 176 ? -10.785 5.947 13.538 1.00 87.69 176 PRO A N 1
ATOM 1430 C CA . PRO A 1 176 ? -9.488 6.168 14.180 1.00 87.69 176 PRO A CA 1
ATOM 1431 C C . PRO A 1 176 ? -9.157 5.197 15.326 1.00 87.69 176 PRO A C 1
ATOM 1433 O O . PRO A 1 176 ? -8.335 5.550 16.183 1.00 87.69 176 PRO A O 1
ATOM 1436 N N . ALA A 1 177 ? -9.814 4.035 15.388 1.00 82.81 177 ALA A N 1
ATOM 1437 C CA . ALA A 1 177 ? -9.629 3.065 16.459 1.00 82.81 177 ALA A CA 1
ATOM 1438 C C . ALA A 1 177 ? -8.282 2.337 16.313 1.00 82.81 177 ALA A C 1
ATOM 1440 O O . ALA A 1 177 ? -8.056 1.595 15.360 1.00 82.81 177 ALA A O 1
ATOM 1441 N N . GLY A 1 178 ? -7.381 2.574 17.270 1.00 79.25 178 GLY A N 1
ATOM 1442 C CA . GLY A 1 178 ? -6.074 1.922 17.339 1.00 79.25 178 GLY A CA 1
ATOM 1443 C C . GLY A 1 178 ? -5.101 2.266 16.201 1.00 79.25 178 GLY A C 1
ATOM 1444 O O . GLY A 1 178 ? -5.467 2.844 15.183 1.00 79.25 178 GLY A O 1
ATOM 1445 N N . GLY A 1 179 ? -3.811 1.968 16.388 1.00 85.69 179 GLY A N 1
ATOM 1446 C CA . GLY A 1 179 ? -2.817 1.949 15.302 1.00 85.69 179 GLY A CA 1
ATOM 1447 C C . GLY A 1 179 ? -2.673 3.211 14.433 1.00 85.69 179 GLY A C 1
ATOM 1448 O O . GLY A 1 179 ? -2.224 3.105 13.291 1.00 85.69 179 GLY A O 1
ATOM 1449 N N . ARG A 1 180 ? -3.016 4.410 14.933 1.00 92.12 180 ARG A N 1
ATOM 1450 C CA . ARG A 1 180 ? -3.024 5.669 14.147 1.00 92.12 180 ARG A CA 1
ATOM 1451 C C . ARG A 1 180 ? -1.723 5.918 13.382 1.00 92.12 180 ARG A C 1
ATOM 1453 O O . ARG A 1 180 ? -1.755 6.377 12.246 1.00 92.12 180 ARG A O 1
ATOM 1460 N N . GLN A 1 181 ? -0.584 5.602 13.999 1.00 94.06 181 GLN A N 1
ATOM 1461 C CA . GLN A 1 181 ? 0.725 5.767 13.372 1.00 94.06 181 GLN A CA 1
ATOM 1462 C C . GLN A 1 181 ? 0.871 4.902 12.117 1.00 94.06 181 GLN A C 1
ATOM 1464 O O . GLN A 1 181 ? 1.333 5.388 11.089 1.00 94.06 181 GLN A O 1
ATOM 1469 N N . LEU A 1 182 ? 0.448 3.639 12.188 1.00 95.12 182 LEU A N 1
ATOM 1470 C CA . LEU A 1 182 ? 0.492 2.720 11.058 1.00 95.12 182 LEU A CA 1
ATOM 1471 C C . LEU A 1 182 ? -0.454 3.183 9.946 1.00 95.12 182 LEU A C 1
ATOM 1473 O O . LEU A 1 182 ? -0.047 3.242 8.790 1.00 95.12 182 LEU A O 1
ATOM 1477 N N . PHE A 1 183 ? -1.668 3.613 10.303 1.00 97.00 183 PHE A N 1
ATOM 1478 C CA . PHE A 1 183 ? -2.613 4.180 9.341 1.00 97.00 183 PHE A CA 1
ATOM 1479 C C . PHE A 1 183 ? -2.031 5.395 8.602 1.00 97.00 183 PHE A C 1
ATOM 1481 O O . PHE A 1 183 ? -2.100 5.462 7.375 1.00 97.00 183 PHE A O 1
ATOM 1488 N N . HIS A 1 184 ? -1.408 6.335 9.322 1.00 97.00 184 HIS A N 1
ATOM 1489 C CA . HIS A 1 184 ? -0.767 7.502 8.710 1.00 97.00 184 HIS A CA 1
ATOM 1490 C C . HIS A 1 184 ? 0.394 7.118 7.786 1.00 97.00 184 HIS A C 1
ATOM 1492 O O . HIS A 1 184 ? 0.536 7.721 6.728 1.00 97.00 184 HIS A O 1
ATOM 1498 N N . LEU A 1 185 ? 1.210 6.128 8.162 1.00 97.06 185 LEU A N 1
ATOM 1499 C CA . LEU A 1 185 ? 2.331 5.669 7.337 1.00 97.06 185 LEU A CA 1
ATOM 1500 C C . LEU A 1 185 ? 1.854 5.007 6.042 1.00 97.06 185 LEU A C 1
ATOM 1502 O O . LEU A 1 185 ? 2.344 5.359 4.972 1.00 97.06 185 LEU A O 1
ATOM 1506 N N . LEU A 1 186 ? 0.864 4.113 6.122 1.00 97.44 186 LEU A N 1
ATOM 1507 C CA . LEU A 1 186 ? 0.254 3.499 4.938 1.00 97.44 186 LEU A CA 1
ATOM 1508 C C . LEU A 1 186 ? -0.422 4.551 4.048 1.00 97.44 186 LEU A C 1
ATOM 1510 O O . LEU A 1 186 ? -0.293 4.500 2.829 1.00 97.44 186 LEU A O 1
ATOM 1514 N N . THR A 1 187 ? -1.088 5.539 4.656 1.00 97.81 187 THR A N 1
ATOM 1515 C CA . THR A 1 187 ? -1.685 6.675 3.935 1.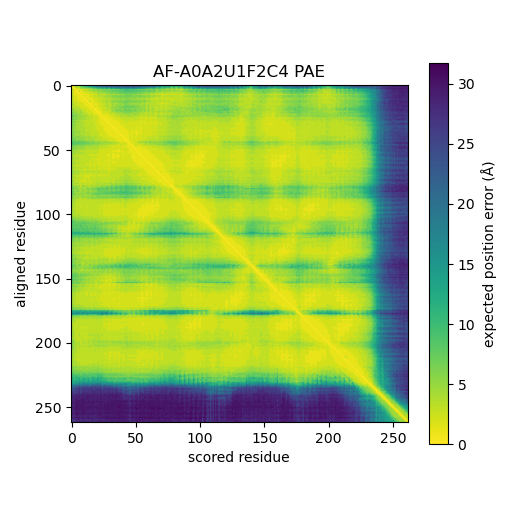00 97.81 187 THR A CA 1
ATOM 1516 C C . THR A 1 187 ? -0.618 7.502 3.222 1.00 97.81 187 THR A C 1
ATOM 1518 O O . THR A 1 187 ? -0.780 7.825 2.050 1.00 97.81 187 THR A O 1
ATOM 1521 N N . ALA A 1 188 ? 0.484 7.832 3.901 1.00 97.62 188 ALA A N 1
ATOM 1522 C CA . ALA A 1 188 ? 1.587 8.581 3.309 1.00 97.62 188 ALA A CA 1
ATOM 1523 C C . ALA A 1 188 ? 2.198 7.812 2.134 1.00 97.62 188 ALA A C 1
ATOM 1525 O O . ALA A 1 188 ? 2.369 8.384 1.063 1.00 97.62 188 ALA A O 1
ATOM 1526 N N . TYR A 1 189 ? 2.446 6.513 2.300 1.00 97.19 189 TYR A N 1
ATOM 1527 C CA . TYR A 1 189 ? 2.935 5.663 1.218 1.00 97.19 189 TYR A CA 1
ATOM 1528 C C . TYR A 1 189 ? 1.972 5.650 0.022 1.00 97.19 189 TYR A C 1
ATOM 1530 O O . TYR A 1 189 ? 2.401 5.902 -1.101 1.00 97.19 189 TYR A O 1
ATOM 1538 N N . ALA A 1 190 ? 0.668 5.474 0.261 1.00 97.31 190 ALA A N 1
ATOM 1539 C CA . ALA A 1 190 ? -0.352 5.510 -0.788 1.00 97.31 190 ALA A CA 1
ATOM 1540 C C . ALA A 1 190 ? -0.425 6.849 -1.528 1.00 97.31 190 ALA A C 1
ATOM 1542 O O . ALA A 1 190 ? -0.587 6.875 -2.746 1.00 97.31 190 ALA A O 1
ATOM 1543 N N . VAL A 1 191 ? -0.262 7.966 -0.820 1.00 97.12 191 VAL A N 1
ATOM 1544 C CA . VAL A 1 191 ? -0.256 9.293 -1.442 1.00 97.12 191 VAL A CA 1
ATOM 1545 C C . VAL A 1 191 ? 1.030 9.529 -2.228 1.00 97.12 191 VAL A C 1
ATOM 1547 O O . VAL A 1 191 ? 0.946 9.879 -3.397 1.00 97.12 191 VAL A O 1
ATOM 1550 N N . PHE A 1 192 ? 2.208 9.343 -1.630 1.00 95.56 192 PHE A N 1
ATOM 1551 C CA . PHE A 1 192 ? 3.476 9.688 -2.282 1.00 95.56 192 PHE A CA 1
ATOM 1552 C C . PHE A 1 192 ? 3.835 8.718 -3.408 1.00 95.56 192 PHE A C 1
ATOM 1554 O O . PHE A 1 192 ? 4.115 9.155 -4.523 1.00 95.56 192 PHE A O 1
ATOM 1561 N N . VAL A 1 193 ? 3.795 7.411 -3.139 1.00 94.31 193 VAL A N 1
ATOM 1562 C CA . VAL A 1 193 ? 4.144 6.397 -4.143 1.00 94.31 193 VAL A CA 1
ATOM 1563 C C . VAL A 1 193 ? 3.021 6.243 -5.159 1.00 94.31 193 VAL A C 1
ATOM 1565 O O . VAL A 1 193 ? 3.297 6.201 -6.353 1.00 94.31 193 VAL A O 1
ATOM 1568 N N . GLY A 1 194 ? 1.757 6.279 -4.725 1.00 93.56 194 GLY A N 1
ATOM 1569 C CA . GLY A 1 194 ? 0.626 6.286 -5.653 1.00 93.56 194 GLY A CA 1
ATOM 1570 C C . GLY A 1 194 ? 0.637 7.504 -6.580 1.00 93.56 194 GLY A C 1
ATOM 1571 O O . GLY A 1 194 ? 0.476 7.337 -7.784 1.00 93.56 194 GLY A O 1
ATOM 1572 N N . ALA A 1 195 ? 0.898 8.717 -6.073 1.00 93.88 195 ALA A N 1
ATOM 1573 C CA . ALA A 1 195 ? 1.002 9.905 -6.927 1.00 93.88 195 ALA A CA 1
ATOM 1574 C C . ALA A 1 195 ? 2.148 9.789 -7.937 1.00 93.88 195 ALA A C 1
ATOM 1576 O O . ALA A 1 195 ? 1.958 10.138 -9.101 1.00 93.88 195 ALA A O 1
ATOM 1577 N N . ALA A 1 196 ? 3.311 9.280 -7.516 1.00 91.50 196 ALA A N 1
ATOM 1578 C CA . ALA A 1 196 ? 4.439 9.051 -8.414 1.00 91.50 196 ALA A CA 1
ATOM 1579 C C . ALA A 1 196 ? 4.072 8.060 -9.532 1.00 91.50 196 ALA A C 1
ATOM 1581 O O . ALA A 1 196 ? 4.277 8.356 -10.706 1.00 91.50 196 ALA A O 1
ATOM 1582 N N . MET A 1 197 ? 3.450 6.928 -9.194 1.00 90.94 197 MET A N 1
ATOM 1583 C CA . MET A 1 197 ? 3.055 5.908 -10.173 1.00 90.94 197 MET A CA 1
ATOM 1584 C C . MET A 1 197 ? 1.957 6.395 -11.125 1.00 90.94 197 MET A C 1
ATOM 1586 O O . MET A 1 197 ? 2.028 6.153 -12.331 1.00 90.94 197 MET A O 1
ATOM 1590 N N . VAL A 1 198 ? 0.989 7.165 -10.624 1.00 91.81 198 VAL A N 1
ATOM 1591 C CA . VAL A 1 198 ? -0.032 7.812 -11.461 1.00 91.81 198 VAL A CA 1
ATOM 1592 C C . VAL A 1 198 ? 0.591 8.857 -12.390 1.00 91.81 198 VAL A C 1
ATOM 1594 O O . VAL A 1 198 ? 0.234 8.907 -13.567 1.00 91.81 198 VAL A O 1
ATOM 1597 N N . ALA A 1 199 ? 1.552 9.653 -11.909 1.00 90.12 199 ALA A N 1
ATOM 1598 C CA . ALA A 1 199 ? 2.281 10.613 -12.741 1.00 90.12 199 ALA A CA 1
ATOM 1599 C C . ALA A 1 199 ? 3.083 9.924 -13.862 1.00 90.12 199 ALA A C 1
ATOM 1601 O O . ALA A 1 199 ? 3.232 10.484 -14.947 1.00 90.12 199 ALA A O 1
ATOM 1602 N N . LEU A 1 200 ? 3.527 8.685 -13.631 1.00 87.31 200 LEU A N 1
ATOM 1603 C CA . LEU A 1 200 ? 4.199 7.822 -14.613 1.00 87.31 200 LEU A CA 1
ATOM 1604 C C . LEU A 1 200 ? 3.220 7.032 -15.502 1.00 87.31 200 LEU A C 1
ATOM 1606 O O . LEU A 1 200 ? 3.639 6.197 -16.309 1.00 87.31 200 LEU A O 1
ATOM 1610 N N . LEU A 1 201 ? 1.916 7.312 -15.388 1.00 87.62 201 LEU A N 1
ATOM 1611 C CA . LEU A 1 201 ? 0.833 6.681 -16.148 1.00 87.62 201 LEU A CA 1
ATOM 1612 C C . LEU A 1 201 ? 0.687 5.173 -15.879 1.00 87.62 201 LEU A C 1
ATOM 1614 O O . LEU A 1 201 ? 0.195 4.420 -16.729 1.00 87.62 201 LEU A O 1
ATOM 1618 N N . TYR A 1 202 ? 1.088 4.717 -14.691 1.00 87.94 202 TYR A N 1
ATOM 1619 C CA . TYR A 1 202 ? 0.879 3.342 -14.258 1.00 87.94 202 TYR A CA 1
ATOM 1620 C C . TYR A 1 202 ? -0.552 3.164 -13.729 1.00 87.94 202 TYR A C 1
ATOM 1622 O O . TYR A 1 202 ? -0.871 3.430 -12.571 1.00 87.94 202 TYR A O 1
ATOM 1630 N N . VAL A 1 203 ? -1.443 2.739 -14.626 1.00 90.31 203 VAL A N 1
ATOM 1631 C CA . VAL A 1 203 ? -2.900 2.688 -14.409 1.00 90.31 203 VAL A CA 1
ATOM 1632 C C . VAL A 1 203 ? -3.337 1.854 -13.189 1.00 90.31 203 VAL A C 1
ATOM 1634 O O . VAL A 1 203 ? -4.236 2.319 -12.482 1.00 90.31 203 VAL A O 1
ATOM 1637 N N . PRO A 1 204 ? -2.745 0.678 -12.880 1.00 91.38 204 PRO A N 1
ATOM 1638 C CA . PRO A 1 204 ? -3.144 -0.123 -11.716 1.00 91.38 204 PRO A CA 1
ATOM 1639 C C . PRO A 1 204 ? -3.080 0.603 -10.369 1.00 91.38 204 PRO A C 1
ATOM 1641 O O . PRO A 1 204 ? -3.797 0.214 -9.446 1.00 91.38 204 PRO A O 1
ATOM 1644 N N . ASP A 1 205 ? -2.272 1.664 -10.268 1.00 93.19 205 ASP A N 1
ATOM 1645 C CA . ASP A 1 205 ? -2.059 2.430 -9.037 1.00 93.19 205 ASP A CA 1
ATOM 1646 C C . ASP A 1 205 ? -2.985 3.646 -8.892 1.00 93.19 205 ASP A C 1
ATOM 1648 O O . ASP A 1 205 ? -2.971 4.315 -7.858 1.00 93.19 205 ASP A O 1
ATOM 1652 N N . ILE A 1 206 ? -3.868 3.911 -9.861 1.00 95.00 206 ILE A N 1
ATOM 1653 C CA . ILE A 1 206 ? -4.887 4.964 -9.717 1.00 95.00 206 ILE A CA 1
ATOM 1654 C C . ILE A 1 206 ? -5.790 4.701 -8.494 1.00 95.00 206 ILE A C 1
ATOM 1656 O O . ILE A 1 206 ? -5.954 5.613 -7.676 1.00 95.00 206 ILE A O 1
ATOM 1660 N N . PRO A 1 207 ? -6.338 3.483 -8.281 1.00 96.44 207 PRO A N 1
ATOM 1661 C CA . PRO A 1 207 ? -7.130 3.189 -7.085 1.00 96.44 207 PRO A CA 1
ATOM 1662 C C . PRO A 1 207 ? -6.308 3.257 -5.795 1.00 96.44 207 PRO A C 1
ATOM 1664 O O . PRO A 1 207 ? -6.830 3.657 -4.755 1.00 96.44 207 PRO A O 1
ATOM 1667 N N . PHE A 1 208 ? -5.013 2.936 -5.865 1.00 96.88 208 PHE A N 1
ATOM 1668 C CA . PHE A 1 208 ? -4.101 3.056 -4.731 1.00 96.88 208 PHE A CA 1
ATOM 1669 C C . PHE A 1 208 ? -3.958 4.509 -4.271 1.00 96.88 208 PHE A C 1
ATOM 1671 O O . PHE A 1 208 ? -4.153 4.823 -3.094 1.00 96.88 208 PHE A O 1
ATOM 1678 N N . PHE A 1 209 ? -3.691 5.413 -5.215 1.00 97.12 209 PHE A N 1
ATOM 1679 C CA . PHE A 1 209 ? -3.617 6.842 -4.942 1.00 97.12 209 PHE A CA 1
ATOM 1680 C C . PHE A 1 209 ? -4.956 7.392 -4.427 1.00 97.12 209 PHE A C 1
ATOM 1682 O O . PHE A 1 209 ? -4.986 8.122 -3.433 1.00 97.12 209 PHE A O 1
ATOM 1689 N N . ALA A 1 210 ? -6.074 6.989 -5.041 1.00 97.44 210 ALA A N 1
ATOM 1690 C CA . ALA A 1 210 ? -7.411 7.387 -4.602 1.00 97.44 210 ALA A CA 1
ATOM 1691 C C . ALA A 1 210 ? -7.698 6.956 -3.151 1.00 97.44 210 ALA A C 1
ATOM 1693 O O . ALA A 1 210 ? -8.213 7.757 -2.365 1.00 97.44 210 ALA A O 1
ATOM 1694 N N . LEU A 1 211 ? -7.303 5.734 -2.763 1.00 97.69 211 LEU A N 1
ATOM 1695 C CA . LEU A 1 211 ? -7.388 5.259 -1.379 1.00 97.69 211 LEU A CA 1
ATOM 1696 C C . LEU A 1 211 ? -6.558 6.131 -0.430 1.00 97.69 211 LEU A C 1
ATOM 1698 O O . LEU A 1 211 ? -7.017 6.459 0.666 1.00 97.69 211 LEU A O 1
ATOM 1702 N N . GLY A 1 212 ? -5.350 6.519 -0.846 1.00 97.56 212 GLY A N 1
ATOM 1703 C CA . GLY A 1 212 ? -4.482 7.418 -0.088 1.00 97.56 212 GLY A CA 1
ATOM 1704 C C . GLY A 1 212 ? -5.134 8.780 0.161 1.00 97.56 212 GLY A C 1
ATOM 1705 O O . GLY A 1 212 ? -5.197 9.236 1.304 1.00 97.56 212 GLY A O 1
ATOM 1706 N N . VAL A 1 213 ? -5.700 9.400 -0.878 1.00 97.94 213 VAL A N 1
ATOM 1707 C CA . VAL A 1 213 ? -6.413 10.687 -0.763 1.00 97.94 213 VAL A CA 1
ATOM 1708 C C . VAL A 1 213 ? -7.650 10.564 0.130 1.00 97.94 213 VAL A C 1
ATOM 1710 O O . VAL A 1 213 ? -7.857 11.405 1.007 1.00 97.94 213 VAL A O 1
ATOM 1713 N N . ALA A 1 214 ? -8.444 9.502 -0.030 1.00 97.12 214 ALA A N 1
ATOM 1714 C CA . ALA A 1 214 ? -9.611 9.249 0.816 1.00 97.12 214 ALA A CA 1
ATOM 1715 C C . ALA A 1 214 ? -9.214 9.056 2.290 1.00 97.12 214 ALA A C 1
ATOM 1717 O O . ALA A 1 214 ? -9.854 9.603 3.191 1.00 97.12 214 ALA A O 1
ATOM 1718 N N . SER A 1 215 ? -8.124 8.328 2.540 1.00 97.00 215 SER A N 1
ATOM 1719 C CA . SER A 1 215 ? -7.576 8.101 3.882 1.00 97.00 215 SER A CA 1
ATOM 1720 C C . SER A 1 215 ? -7.073 9.402 4.509 1.00 97.00 215 SER A C 1
ATOM 1722 O O . SER A 1 215 ? -7.347 9.676 5.679 1.00 97.00 215 SER A O 1
ATOM 1724 N N . LEU A 1 216 ? -6.408 10.256 3.728 1.00 97.31 216 LEU A N 1
ATOM 1725 C CA . LEU A 1 216 ? -5.960 11.571 4.178 1.00 97.31 216 LEU A CA 1
ATOM 1726 C C . LEU A 1 216 ? -7.144 12.492 4.515 1.00 97.31 216 LEU A C 1
ATOM 1728 O O . LEU A 1 216 ? -7.138 13.151 5.559 1.00 97.31 216 LEU A O 1
ATOM 1732 N N . ALA A 1 217 ? -8.183 12.497 3.676 1.00 96.75 217 ALA A N 1
ATOM 1733 C CA . ALA A 1 217 ? -9.412 13.245 3.929 1.00 96.75 217 ALA A CA 1
ATOM 1734 C C . ALA A 1 217 ? -10.098 12.775 5.222 1.00 96.75 217 ALA A C 1
ATOM 1736 O O . ALA A 1 217 ? -10.510 13.604 6.039 1.00 96.75 217 ALA A O 1
ATOM 1737 N N . LEU A 1 218 ? -10.140 11.460 5.463 1.00 95.62 218 LEU A N 1
ATOM 1738 C CA . LEU A 1 218 ? -10.673 10.880 6.695 1.00 95.62 218 LEU A CA 1
ATOM 1739 C C . LEU A 1 218 ? -9.882 11.333 7.936 1.00 95.62 218 LEU A C 1
ATOM 1741 O O . LEU A 1 218 ? -10.484 11.704 8.947 1.00 95.62 218 LEU A O 1
ATOM 1745 N N . VAL A 1 219 ? -8.546 11.370 7.865 1.00 96.12 219 VAL A N 1
ATOM 1746 C CA . VAL A 1 219 ? -7.694 11.899 8.951 1.00 96.12 219 VAL A CA 1
ATOM 1747 C C . VAL A 1 219 ? -8.027 13.362 9.239 1.00 96.12 219 VAL A C 1
ATOM 1749 O O . VAL A 1 219 ? -8.167 13.741 10.406 1.00 96.12 219 VAL A O 1
ATOM 1752 N N . GLY A 1 220 ? -8.174 14.180 8.193 1.00 95.19 220 GLY A N 1
ATOM 1753 C CA . GLY A 1 220 ? -8.553 15.588 8.316 1.00 95.19 220 GLY A CA 1
ATOM 1754 C C . GLY A 1 220 ? -9.926 15.773 8.965 1.00 95.19 220 GLY A C 1
ATOM 1755 O O . GLY A 1 220 ? -10.063 16.559 9.905 1.00 95.19 220 GLY A O 1
ATOM 1756 N N . TRP A 1 221 ? -10.919 15.000 8.521 1.00 94.12 221 TRP A N 1
ATOM 1757 C CA . TRP A 1 221 ? -12.285 15.051 9.042 1.00 94.12 221 TRP A CA 1
ATOM 1758 C C . TRP A 1 221 ? -12.364 14.675 10.526 1.00 94.12 221 TRP A C 1
ATOM 1760 O O . TRP A 1 221 ? -12.948 15.420 11.316 1.00 94.12 221 TRP A O 1
ATOM 1770 N N . VAL A 1 222 ? -11.713 13.578 10.933 1.00 92.25 222 VAL A N 1
ATOM 1771 C CA . VAL A 1 222 ? -11.665 13.164 12.347 1.00 92.25 222 VAL A CA 1
ATOM 1772 C C . VAL A 1 222 ? -11.006 14.244 13.210 1.00 92.25 222 VAL A C 1
ATOM 1774 O O . VAL A 1 222 ? -11.567 14.633 14.233 1.00 92.25 222 VAL A O 1
ATOM 1777 N N . ARG A 1 223 ? -9.867 14.804 12.774 1.00 92.38 223 ARG A N 1
ATOM 1778 C CA . ARG A 1 223 ? -9.184 15.888 13.508 1.00 92.38 223 ARG A CA 1
ATOM 1779 C C . ARG A 1 223 ? -10.054 17.134 13.660 1.00 92.38 223 ARG A C 1
ATOM 1781 O O . ARG A 1 223 ? -10.011 17.783 14.704 1.00 92.38 223 ARG A O 1
ATOM 1788 N N . HIS A 1 224 ? -10.817 17.491 12.628 1.00 92.69 224 HIS A N 1
ATOM 1789 C CA . HIS A 1 224 ? -11.742 18.620 12.694 1.00 92.69 224 HIS A CA 1
ATOM 1790 C C . HIS A 1 224 ? -12.870 18.359 13.702 1.00 92.69 224 HIS A C 1
ATOM 1792 O O . HIS A 1 224 ? -13.177 19.227 14.522 1.00 92.69 224 HIS A O 1
ATOM 1798 N N . ARG A 1 225 ? -13.446 17.149 13.686 1.00 90.94 225 ARG A N 1
ATOM 1799 C CA . ARG A 1 225 ? -14.501 16.746 14.623 1.00 90.94 225 ARG A CA 1
ATOM 1800 C C . ARG A 1 225 ? -14.016 16.802 16.072 1.00 90.94 225 ARG A C 1
ATOM 1802 O O . ARG A 1 225 ? -14.674 17.436 16.893 1.00 90.94 225 ARG A O 1
ATOM 1809 N N . ASP A 1 226 ? -12.846 16.241 16.362 1.00 89.06 226 ASP A N 1
ATOM 1810 C CA . ASP A 1 226 ? -12.281 16.222 17.718 1.00 89.06 226 ASP A CA 1
ATOM 1811 C C . ASP A 1 226 ? -12.059 17.648 18.260 1.00 89.06 226 ASP A C 1
ATOM 1813 O O . ASP A 1 226 ? -12.451 17.959 19.385 1.00 89.06 226 ASP A O 1
ATOM 1817 N N . ARG A 1 227 ? -11.539 18.564 17.427 1.00 89.25 227 ARG A N 1
ATOM 1818 C CA . ARG A 1 227 ? -11.365 19.983 17.798 1.00 89.25 227 ARG A CA 1
ATOM 1819 C C . ARG A 1 227 ? -12.686 20.706 18.062 1.00 89.25 227 ARG A C 1
ATOM 1821 O O . ARG A 1 227 ? -12.737 21.588 18.917 1.00 89.25 227 ARG A O 1
ATOM 1828 N N . SER A 1 228 ? -13.737 20.381 17.308 1.00 88.62 228 SER A N 1
ATOM 1829 C CA . SER A 1 228 ? -15.057 20.999 17.495 1.00 88.62 228 SER A CA 1
ATOM 1830 C C . SER A 1 228 ? -15.703 20.585 18.819 1.00 88.62 228 SER A C 1
ATOM 1832 O O . SER A 1 228 ? -16.276 21.427 19.507 1.00 88.62 228 SER A O 1
ATOM 1834 N N . VAL A 1 229 ? -15.531 19.319 19.217 1.00 87.06 229 VAL A N 1
ATOM 1835 C CA . VAL A 1 229 ? -16.004 18.809 20.509 1.00 87.06 229 VAL A CA 1
ATOM 1836 C C . VAL A 1 229 ? -15.244 19.482 21.647 1.00 87.06 229 VAL A C 1
ATOM 1838 O O . VAL A 1 229 ? -15.882 20.034 22.538 1.00 87.06 229 VAL A O 1
ATOM 1841 N N . GLU A 1 230 ? -13.908 19.538 21.571 1.00 85.56 230 GLU A N 1
ATOM 1842 C CA . GLU A 1 230 ? -13.081 20.164 22.612 1.00 85.56 230 GLU A CA 1
ATOM 1843 C C . GLU A 1 230 ? -13.450 21.641 22.833 1.00 85.56 230 GLU A C 1
ATOM 1845 O O . GLU A 1 230 ? -13.544 22.097 23.974 1.00 85.56 230 GLU A O 1
ATOM 1850 N N . ARG A 1 231 ? -13.720 22.383 21.748 1.00 86.19 231 ARG A N 1
ATOM 1851 C CA . ARG A 1 231 ? -14.144 23.790 21.815 1.00 86.19 231 ARG A CA 1
ATOM 1852 C C . ARG A 1 231 ? -15.484 23.961 22.531 1.00 86.19 231 ARG A C 1
ATOM 1854 O O . ARG A 1 231 ? -15.612 24.886 23.323 1.00 86.19 231 ARG A O 1
ATOM 1861 N N . ASN A 1 232 ? -16.452 23.084 22.271 1.00 83.31 232 ASN A N 1
ATOM 1862 C CA . ASN A 1 232 ? -17.783 23.160 22.878 1.00 83.31 232 ASN A CA 1
ATOM 1863 C C . ASN A 1 232 ? -17.798 22.705 24.346 1.00 83.31 232 ASN A C 1
ATOM 1865 O O . ASN A 1 232 ? -18.689 23.100 25.091 1.00 83.31 232 ASN A O 1
ATOM 1869 N N . THR A 1 233 ? -16.829 21.889 24.770 1.00 83.50 233 THR A N 1
ATOM 1870 C CA . THR A 1 233 ? -16.715 21.407 26.157 1.00 83.50 233 THR A CA 1
ATOM 1871 C C . THR A 1 233 ? -15.835 22.273 27.058 1.00 83.50 233 THR A C 1
ATOM 1873 O O . THR A 1 233 ? -15.771 22.003 28.257 1.00 83.50 233 THR A O 1
ATOM 1876 N N . ARG A 1 234 ? -15.140 23.297 26.535 1.00 79.06 234 ARG A N 1
ATOM 1877 C CA . ARG A 1 234 ? -14.385 24.217 27.398 1.00 79.06 234 ARG A CA 1
ATOM 1878 C C . ARG A 1 234 ? -15.373 25.062 28.211 1.00 79.06 234 ARG A C 1
ATOM 1880 O O . ARG A 1 234 ? -16.180 25.762 27.598 1.00 79.06 234 ARG A O 1
ATOM 1887 N N . PRO A 1 235 ? -15.328 25.016 29.556 1.00 72.56 235 PRO A N 1
ATOM 1888 C CA . PRO A 1 235 ? -16.153 25.894 30.374 1.00 72.56 235 PRO A CA 1
ATOM 1889 C C . PRO A 1 235 ? -15.842 27.345 30.005 1.00 72.56 235 PRO A C 1
ATOM 1891 O O . PRO A 1 235 ? -14.681 27.690 29.768 1.00 72.56 235 PRO A O 1
ATOM 1894 N N . ALA A 1 236 ? -16.884 28.175 29.903 1.00 73.69 236 ALA A N 1
ATOM 1895 C CA . ALA A 1 236 ? -16.721 29.596 29.642 1.00 73.69 236 ALA A CA 1
ATOM 1896 C C . ALA A 1 236 ? -15.745 30.169 30.675 1.00 73.69 236 ALA A C 1
ATOM 1898 O O . ALA A 1 236 ? -15.941 29.980 31.876 1.00 73.69 236 ALA A O 1
ATOM 1899 N N . THR A 1 237 ? -14.673 30.813 30.207 1.00 70.19 237 THR A N 1
ATOM 1900 C CA . THR A 1 237 ? -13.737 31.517 31.083 1.00 70.19 237 THR A CA 1
ATOM 1901 C C . THR A 1 237 ? -14.561 32.459 31.963 1.00 70.19 237 THR A C 1
ATOM 1903 O O . THR A 1 237 ? -15.325 33.247 31.394 1.00 70.19 237 THR A O 1
ATOM 1906 N N . PRO A 1 238 ? -14.480 32.369 33.305 1.00 61.25 238 PRO A N 1
ATOM 1907 C CA . PRO A 1 238 ? -15.228 33.272 34.166 1.00 61.25 238 PRO A CA 1
ATOM 1908 C C . PRO A 1 238 ? -14.878 34.704 33.767 1.00 61.25 238 PRO A C 1
ATOM 1910 O O . PRO A 1 238 ? -13.707 35.042 33.574 1.00 61.25 238 PRO A O 1
ATOM 1913 N N . SER A 1 239 ? -15.911 35.512 33.524 1.00 56.62 239 SER A N 1
ATOM 1914 C CA . SER A 1 239 ? -15.707 36.895 33.112 1.00 56.62 239 SER A CA 1
ATOM 1915 C C . SER A 1 239 ? -14.933 37.623 34.218 1.00 56.62 239 SER A C 1
ATOM 1917 O O . SER A 1 239 ? -15.235 37.406 35.393 1.00 56.62 239 SER A O 1
ATOM 1919 N N . PRO A 1 240 ? -13.967 38.496 33.888 1.00 63.56 240 PRO A N 1
ATOM 1920 C CA . PRO A 1 240 ? -13.118 39.172 34.873 1.00 63.56 240 PRO A CA 1
ATOM 1921 C C . PRO A 1 240 ? -13.868 40.215 35.727 1.00 63.56 240 PRO A C 1
ATOM 1923 O O . PRO A 1 240 ? -13.246 41.084 36.328 1.00 63.56 240 PRO A O 1
ATOM 1926 N N . THR A 1 241 ? -15.202 40.184 35.759 1.00 58.31 241 THR A N 1
ATOM 1927 C CA . THR A 1 241 ? -16.036 41.217 36.381 1.00 58.31 241 THR A CA 1
ATOM 1928 C C . THR A 1 241 ? -16.520 40.865 37.793 1.00 58.31 241 THR A C 1
ATOM 1930 O O . THR A 1 241 ? -17.045 41.748 38.459 1.00 58.31 241 THR A O 1
ATOM 1933 N N . GLU A 1 242 ? -16.310 39.639 38.291 1.00 54.25 242 GLU A N 1
ATOM 1934 C CA . GLU A 1 242 ? -16.769 39.243 39.641 1.00 54.25 242 GLU A CA 1
ATOM 1935 C C . GLU A 1 242 ? -15.668 39.191 40.720 1.00 54.25 242 GLU A C 1
ATOM 1937 O O . GLU A 1 242 ? -15.990 39.197 41.901 1.00 54.25 242 GLU A O 1
ATOM 1942 N N . GLU A 1 243 ? -14.376 39.253 40.372 1.00 50.12 243 GLU A N 1
ATOM 1943 C CA . GLU A 1 243 ? -13.265 39.135 41.346 1.00 50.12 243 GLU A CA 1
ATOM 1944 C C . GLU A 1 243 ? -12.645 40.489 41.760 1.00 50.12 243 GLU A C 1
ATOM 1946 O O . GLU A 1 243 ? -11.485 40.572 42.150 1.00 50.12 243 GLU A O 1
ATOM 1951 N N . SER A 1 244 ? -13.392 41.595 41.653 1.00 51.97 244 SER A N 1
ATOM 1952 C CA . SER A 1 244 ? -12.894 42.921 42.074 1.00 51.97 244 SER A CA 1
ATOM 1953 C C . SER A 1 244 ? -13.841 43.705 42.988 1.00 51.97 244 SER A C 1
ATOM 1955 O O . SER A 1 244 ? -13.579 44.865 43.293 1.00 51.97 244 SER A O 1
ATOM 1957 N N . ALA A 1 245 ? -14.932 43.092 43.462 1.00 54.00 245 ALA A N 1
ATOM 1958 C CA . ALA A 1 245 ? -15.891 43.765 44.345 1.00 54.00 245 ALA A CA 1
ATOM 1959 C C . ALA A 1 245 ? -15.778 43.377 45.832 1.00 54.00 245 ALA A C 1
ATOM 1961 O O . ALA A 1 245 ? -16.430 44.007 46.663 1.00 54.00 245 ALA A O 1
ATOM 1962 N N . GLU A 1 246 ? -14.947 42.394 46.195 1.00 51.22 246 GLU A N 1
ATOM 1963 C CA . GLU A 1 246 ? -14.925 41.830 47.553 1.00 51.22 246 GLU A CA 1
ATOM 1964 C C . GLU A 1 246 ? -13.527 41.832 48.193 1.00 51.22 246 GLU A C 1
ATOM 1966 O O . GLU A 1 246 ? -13.107 40.865 48.809 1.00 51.22 246 GLU A O 1
ATOM 1971 N N . ASP A 1 247 ? -12.788 42.939 48.076 1.00 50.88 247 ASP A N 1
ATOM 1972 C CA . ASP A 1 247 ? -11.673 43.206 48.997 1.00 50.88 247 ASP A CA 1
ATOM 1973 C C . ASP A 1 247 ? -11.663 44.688 49.398 1.00 50.88 247 ASP A C 1
ATOM 1975 O O . ASP A 1 247 ? -10.901 45.526 48.915 1.00 50.88 247 ASP A O 1
ATOM 1979 N N . SER A 1 248 ? -12.633 45.038 50.248 1.00 48.38 248 SER A N 1
ATOM 1980 C CA . SER A 1 248 ? -12.716 46.340 50.907 1.00 48.38 248 SER A CA 1
ATOM 1981 C C . SER A 1 248 ? -12.085 46.214 52.304 1.00 48.38 248 SER A C 1
ATOM 1983 O O . SER A 1 248 ? -12.655 45.535 53.164 1.00 48.38 248 SER A O 1
ATOM 1985 N N . PRO A 1 249 ? -10.937 46.862 52.584 1.00 50.50 249 PRO A N 1
ATOM 1986 C CA . PRO A 1 249 ? -10.232 46.730 53.853 1.00 50.50 249 PRO A CA 1
ATOM 1987 C C . PRO A 1 249 ? -10.936 47.564 54.931 1.00 50.50 249 PRO A C 1
ATOM 1989 O O . PRO A 1 249 ? -10.629 48.737 55.147 1.00 50.50 249 PRO A O 1
ATOM 1992 N N . LYS A 1 250 ? -11.900 46.963 55.636 1.00 51.47 250 LYS A N 1
ATOM 1993 C CA . LYS A 1 250 ? -12.465 47.532 56.866 1.00 51.47 250 LYS A CA 1
ATOM 1994 C C . LYS A 1 250 ? -11.795 46.925 58.099 1.00 51.47 250 LYS A C 1
ATOM 1996 O O . LYS A 1 250 ? -11.976 45.758 58.413 1.00 51.47 250 LYS A O 1
ATOM 2001 N N . LEU A 1 251 ? -11.085 47.801 58.810 1.00 51.69 251 LEU A N 1
ATOM 2002 C CA . LEU A 1 251 ? -10.781 47.752 60.242 1.00 51.69 251 LEU A CA 1
ATOM 2003 C C . LEU A 1 251 ? -10.035 46.508 60.767 1.00 51.69 251 LEU A C 1
ATOM 2005 O O . LEU A 1 251 ? -10.614 45.615 61.376 1.00 51.69 251 LEU A O 1
ATOM 2009 N N . ARG A 1 252 ? -8.699 46.561 60.710 1.00 48.78 252 ARG A N 1
ATOM 2010 C CA . ARG A 1 252 ? -7.852 46.039 61.796 1.00 48.78 252 ARG A CA 1
ATOM 2011 C C . ARG A 1 252 ? -7.424 47.205 62.684 1.00 48.78 252 ARG A C 1
ATOM 2013 O O . ARG A 1 252 ? -6.366 47.793 62.488 1.00 48.78 252 ARG A O 1
ATOM 2020 N N . ALA A 1 253 ? -8.277 47.530 63.646 1.00 53.91 253 ALA A N 1
ATOM 2021 C CA . ALA A 1 253 ? -7.909 48.250 64.855 1.00 53.91 253 ALA A CA 1
ATOM 2022 C C . ALA A 1 253 ? -8.283 47.358 66.047 1.00 53.91 253 ALA A C 1
ATOM 2024 O O . ALA A 1 253 ? -9.302 46.676 66.002 1.00 53.91 253 ALA A O 1
ATOM 2025 N N . ASP A 1 254 ? -7.435 47.377 67.072 1.00 51.00 254 ASP A N 1
ATOM 2026 C CA . ASP A 1 254 ? -7.582 46.719 68.374 1.00 51.00 254 ASP A CA 1
ATOM 2027 C C . ASP A 1 254 ? -7.480 45.190 68.445 1.00 51.00 254 ASP A C 1
ATOM 2029 O O . ASP A 1 254 ? -8.449 44.453 68.321 1.00 51.00 254 ASP A O 1
ATOM 2033 N N . ALA A 1 255 ? -6.278 44.720 68.799 1.00 50.28 255 ALA A N 1
ATOM 2034 C CA . ALA A 1 255 ? -6.077 44.009 70.068 1.00 50.28 255 ALA A CA 1
ATOM 2035 C C . ALA A 1 255 ? -4.583 43.720 70.289 1.00 50.28 255 ALA A C 1
ATOM 2037 O O . ALA A 1 255 ? -4.085 42.614 70.083 1.00 50.28 255 ALA A O 1
ATOM 2038 N N . SER A 1 256 ? -3.858 44.733 70.769 1.00 50.00 256 SER A N 1
ATOM 2039 C CA . SER A 1 256 ? -2.705 44.485 71.633 1.00 50.00 256 SER A CA 1
ATOM 2040 C C . SER A 1 256 ? -3.224 43.953 72.972 1.00 50.00 256 SER A C 1
ATOM 2042 O O . SER A 1 256 ? -4.099 44.599 73.552 1.00 50.00 256 SER A O 1
ATOM 2044 N N . LYS A 1 257 ? -2.668 42.844 73.472 1.00 49.66 257 LYS A N 1
ATOM 2045 C CA . LYS A 1 257 ? -2.228 42.630 74.871 1.00 49.66 257 LYS A CA 1
ATOM 2046 C C . LYS A 1 257 ? -2.227 41.141 75.229 1.00 49.66 257 LYS A C 1
ATOM 2048 O O . LYS A 1 257 ? -3.278 40.531 75.364 1.00 49.66 257 LYS A O 1
ATOM 2053 N N . GLY A 1 258 ? -1.042 40.635 75.573 1.00 45.38 258 GLY A N 1
ATOM 2054 C CA . GLY A 1 258 ? -0.914 39.762 76.741 1.00 45.38 258 GLY A CA 1
ATOM 2055 C C . GLY A 1 258 ? 0.001 38.547 76.597 1.00 45.38 258 GLY A C 1
ATOM 2056 O O . GLY A 1 258 ? -0.279 37.663 75.799 1.00 45.38 258 GLY A O 1
ATOM 2057 N N . ARG A 1 259 ? 0.981 38.487 77.519 1.00 51.38 259 ARG A N 1
ATOM 2058 C CA . ARG A 1 259 ? 1.854 37.360 77.933 1.00 51.38 259 ARG A CA 1
ATOM 2059 C C . ARG A 1 259 ? 2.999 37.016 76.979 1.00 51.38 259 ARG A C 1
ATOM 2061 O O . ARG A 1 259 ? 2.759 36.591 75.865 1.00 51.38 259 ARG A O 1
ATOM 2068 N N . GLN A 1 260 ? 4.285 37.152 77.311 1.00 50.81 260 GLN A N 1
ATOM 2069 C CA . GLN A 1 260 ? 5.028 37.184 78.586 1.00 50.81 260 GLN A CA 1
ATOM 2070 C C . GLN A 1 260 ? 4.802 35.997 79.550 1.00 50.81 260 GLN A C 1
ATOM 2072 O O . GLN A 1 260 ? 3.744 35.871 80.163 1.00 50.81 260 GLN A O 1
ATOM 2077 N N . ASN A 1 261 ? 5.898 35.247 79.740 1.00 49.72 261 ASN A N 1
ATOM 2078 C CA . ASN A 1 261 ? 6.267 34.327 80.826 1.00 49.72 261 ASN A CA 1
ATOM 2079 C C . ASN A 1 261 ? 5.608 32.937 80.869 1.00 49.72 261 ASN A C 1
ATOM 2081 O O . ASN A 1 261 ? 4.563 32.766 81.495 1.00 49.72 261 ASN A O 1
ATOM 2085 N N . ARG A 1 262 ? 6.314 31.913 80.374 1.00 50.94 262 ARG A N 1
ATOM 2086 C CA . ARG A 1 262 ? 7.118 30.976 81.188 1.00 50.94 262 ARG A CA 1
ATOM 2087 C C . ARG A 1 262 ? 7.827 29.951 80.312 1.00 50.94 262 ARG A C 1
ATOM 2089 O O . ARG A 1 262 ? 7.227 29.559 79.291 1.00 50.94 262 ARG A O 1
#

Solvent-accessible surface area (backbone atoms only — not comparable to full-atom values): 14137 Å² total; per-residue (Å²): 130,65,70,61,38,55,49,51,37,42,54,51,37,49,50,56,53,53,50,40,67,77,40,30,70,58,13,33,52,41,40,54,51,46,53,52,43,52,50,46,26,69,75,57,16,58,82,38,45,58,60,46,29,47,52,51,21,52,46,30,50,47,34,28,54,46,48,29,45,50,50,47,49,55,41,29,75,75,57,37,76,62,37,46,77,74,49,50,62,53,32,56,48,37,43,55,52,21,54,47,27,52,44,36,57,77,57,72,49,69,44,47,63,67,87,80,57,58,69,72,43,51,68,53,25,49,60,42,24,52,44,10,41,26,40,51,55,53,49,68,98,74,46,74,47,90,54,80,67,26,55,45,42,22,44,21,64,62,38,70,65,27,39,47,28,32,55,44,23,58,48,59,51,35,58,84,44,38,42,58,69,56,54,52,50,50,28,48,46,23,39,56,53,17,46,53,36,40,75,36,66,38,68,79,30,46,63,37,21,51,51,12,51,53,46,50,50,51,53,52,51,53,54,52,52,54,53,52,52,55,62,72,67,54,75,78,74,79,67,89,78,72,87,76,79,84,82,76,93,76,78,96,72,88,80,90,84,84,80,86,90,133

pLDDT: mean 87.98, std 12.79, range [45.38, 98.06]

Foldseek 3Di:
DPPVLLVLLQQVLVVQVVCLVVCLVVLLVLLVLCVVLVVCCLVPNPVSLLVVLVSVLVLLVVCLVQVVPVVLVVSCVVPNPVSCVLCVVVSVLSVVLSVLSVVCNVPPFDGSDLPDFDPVLCVLLVVQLQLLQQLFRDPRPPDTDRDPVSSNSNCASVHDQSVLSNVLSSVSRVPPRTDVVSNVSSLVCLQRNLVSCVVSVVVSSVSSNVSSVVSVVVVVVVVVVVVVVVVVPPPDDPDPPPPPPPDDDPDPDDDDDDDDDD

Secondary structure (DSSP, 8-state):
--HHHHHHHHHHHHHHHHHHHHTHHHHHHHHHHHHHHHHHHHHHGGGGHHHHHHHHHHHHHHHIIIIIIIIHHHHHHHHTHHHHHHHTHHHHHHHHHHHHHHHHHHS--B----TT--HHHHHHHHHHHHHHHH---EETTTEE---TTHHHHSSTTTSHHHHHHHHHHHHHHHTTSB-HHHHHHHHHHHHHHHHHHHHTT-GGGHHHHHHHHHHHHHHHHHHHHHHHHHHHHSPPPPPTTSTTSS----------------